Protein AF-A0A953YBK1-F1 (afdb_monomer_lite)

pLDDT: mean 84.78, std 12.83, range [41.62, 98.38]

Radius of gyration: 24.13 Å; chains: 1; bounding box: 57×34×69 Å

Foldseek 3Di:
DDPQDQKWWWKKAFADDDPQLVVLCCVPQVQWDWDDPDPGIITTTNVVDDPPPRCLQNVLVSQLVSLLVHPQSWMKRKMDHNVQQKIWIWITGNSDTPDTDMDRNVPPPDQDCCNVVLSVVCVVVVHDSCVHTSHDHDPRDLLNVLLVCLLVVHDSPDPVSVLVNLLVLLVDPDVSSVVSLVVQCPDPDVSSVLSSLLSNLQHDDDAPPDPHHALVNQCVDPDPSSLLSSLVSLLNNLVPDDPPCVPVVVSLVVSLVSQCPDPDPSSNVSSVVSVVSNVVVVD

Sequence (283 aa):
MTESPRAQDGALILGPWSKELEALLRTRWPFAEPRQLGPRFWRVGTRAAPPGTCPGFNDWKTLRELSEASEDGLVVGFFCDAELEAEGVRIFERGRETLRTRVEWAQATTPDSVTWPIARIGLMLGVPVDVITQVERPPRPPLTLALEALHREEPVEDPATRRAALDVLAHTVDPHAEAILLRFLAAEDWVDRMHAARSFASARREFGEGERPTLLSLLEDPDEGVREAVLEGLHALISGVEFSDDAIHAQIDAAIERGLGDDDEDVQAAAAQAQELRKSLLG

Structure (mmCIF, N/CA/C/O backbone):
data_AF-A0A953YBK1-F1
#
_entry.id   AF-A0A953YBK1-F1
#
loop_
_atom_site.group_PDB
_atom_site.id
_atom_site.type_symbol
_atom_site.label_atom_id
_atom_site.label_alt_id
_atom_site.label_comp_id
_atom_site.label_asym_id
_atom_site.label_entity_id
_atom_site.label_seq_id
_atom_site.pdbx_PDB_ins_code
_atom_site.Cartn_x
_atom_site.Cartn_y
_atom_site.Cartn_z
_atom_site.occupancy
_atom_site.B_iso_or_equiv
_atom_site.auth_seq_id
_atom_site.auth_comp_id
_atom_site.auth_asym_id
_atom_site.auth_atom_id
_atom_site.pdbx_PDB_model_num
ATOM 1 N N . MET A 1 1 ? 31.863 -15.933 -12.566 1.00 42.59 1 MET A N 1
ATOM 2 C CA . MET A 1 1 ? 30.870 -14.979 -12.037 1.00 42.59 1 MET A CA 1
ATOM 3 C C . MET A 1 1 ? 31.112 -13.664 -12.748 1.00 42.59 1 MET A C 1
ATOM 5 O O . MET A 1 1 ? 32.183 -13.102 -12.587 1.00 42.59 1 MET A O 1
ATOM 9 N N . THR A 1 2 ? 30.215 -13.263 -13.642 1.00 49.66 2 THR A N 1
ATOM 10 C CA . THR A 1 2 ? 30.239 -11.932 -14.266 1.00 49.66 2 THR A CA 1
ATOM 11 C C . THR A 1 2 ? 29.773 -10.922 -13.227 1.00 49.66 2 THR A C 1
ATOM 13 O O . THR A 1 2 ? 28.694 -11.116 -12.673 1.00 49.66 2 THR A O 1
ATOM 16 N N . GLU A 1 3 ? 30.580 -9.903 -12.932 1.00 55.91 3 GLU A N 1
ATOM 17 C CA . GLU A 1 3 ? 30.166 -8.794 -12.065 1.00 55.91 3 GLU A CA 1
ATOM 18 C C . GLU A 1 3 ? 28.860 -8.187 -12.588 1.00 55.91 3 GLU A C 1
ATOM 20 O O . GLU A 1 3 ? 28.705 -7.963 -13.795 1.00 55.91 3 GLU A O 1
ATOM 25 N N . SER A 1 4 ? 27.909 -7.950 -11.683 1.00 57.38 4 SER A N 1
ATOM 26 C CA . SER A 1 4 ? 26.686 -7.228 -12.011 1.00 57.38 4 SER A CA 1
ATOM 27 C C . SER A 1 4 ? 27.060 -5.836 -12.534 1.00 57.38 4 SER A C 1
ATOM 29 O O . SER A 1 4 ? 27.895 -5.153 -11.937 1.00 57.38 4 SER A O 1
ATOM 31 N N . PRO A 1 5 ? 26.488 -5.391 -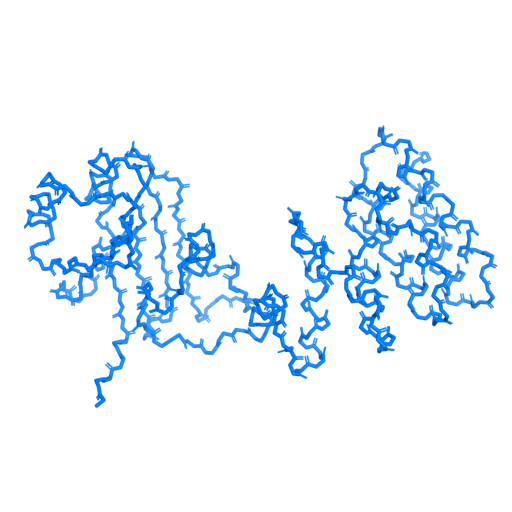13.659 1.00 60.22 5 PRO A N 1
ATOM 32 C CA . PRO A 1 5 ? 26.753 -4.057 -14.188 1.00 60.22 5 PRO A CA 1
ATOM 33 C C . PRO A 1 5 ? 26.283 -2.983 -13.199 1.00 60.22 5 PRO A C 1
ATOM 35 O O . PRO A 1 5 ? 25.202 -3.086 -12.622 1.00 60.22 5 PRO A O 1
ATOM 38 N N . ARG A 1 6 ? 27.099 -1.938 -13.043 1.00 67.94 6 ARG A N 1
ATOM 39 C CA . ARG A 1 6 ? 26.885 -0.841 -12.082 1.00 67.94 6 ARG A CA 1
ATOM 40 C C . ARG A 1 6 ? 25.845 0.186 -12.530 1.00 67.94 6 ARG A C 1
ATOM 42 O O . ARG A 1 6 ? 25.248 0.859 -11.703 1.00 67.94 6 ARG A O 1
ATOM 49 N N . ALA A 1 7 ? 25.608 0.279 -13.833 1.00 74.88 7 ALA A N 1
ATOM 50 C CA . ALA A 1 7 ? 24.563 1.107 -14.409 1.00 74.88 7 ALA A CA 1
ATOM 51 C C . ALA A 1 7 ? 23.910 0.385 -15.585 1.00 74.88 7 ALA A C 1
ATOM 53 O O . ALA A 1 7 ? 24.548 -0.405 -16.294 1.00 74.88 7 ALA A O 1
ATOM 54 N N . GLN A 1 8 ? 22.627 0.653 -15.791 1.00 84.06 8 GLN A N 1
ATOM 55 C CA . GLN A 1 8 ? 21.849 0.144 -16.901 1.00 84.06 8 GLN A CA 1
ATOM 56 C C . GLN A 1 8 ? 20.880 1.151 -17.455 1.00 84.06 8 GLN A C 1
ATOM 58 O O . GLN A 1 8 ? 20.354 2.009 -16.763 1.00 84.06 8 GLN A O 1
ATOM 63 N N . ASP A 1 9 ? 20.626 0.968 -18.734 1.00 88.88 9 ASP A N 1
ATOM 64 C CA . ASP A 1 9 ? 19.770 1.800 -19.539 1.00 88.88 9 ASP A CA 1
ATOM 65 C C . ASP A 1 9 ? 19.125 0.906 -20.597 1.00 88.88 9 ASP A C 1
ATOM 67 O O . ASP A 1 9 ? 19.691 -0.130 -20.998 1.00 88.88 9 ASP A O 1
ATOM 71 N N . GLY A 1 10 ? 17.912 1.265 -20.996 1.00 92.25 10 GLY A N 1
ATOM 72 C CA . GLY A 1 10 ? 17.203 0.528 -22.022 1.00 92.25 10 GLY A CA 1
ATOM 73 C C . GLY A 1 10 ? 15.724 0.850 -22.111 1.00 92.25 10 GLY A C 1
ATOM 74 O O . GLY A 1 10 ? 15.231 1.833 -21.562 1.00 92.25 10 GLY A O 1
ATOM 75 N N . ALA A 1 11 ? 15.011 -0.017 -22.820 1.00 93.69 11 ALA A N 1
ATOM 76 C CA . ALA A 1 11 ? 13.564 0.043 -22.934 1.00 93.69 11 ALA A CA 1
ATOM 77 C C . ALA A 1 11 ? 12.929 -1.329 -22.698 1.00 93.69 11 ALA A C 1
ATOM 79 O O . ALA A 1 11 ? 13.496 -2.365 -23.054 1.00 93.69 11 ALA A O 1
ATOM 80 N N . LEU A 1 12 ? 11.732 -1.333 -22.124 1.00 92.75 12 LEU A N 1
ATOM 81 C CA . LEU A 1 12 ? 10.804 -2.453 -22.155 1.00 92.75 12 LEU A CA 1
ATOM 82 C C . LEU A 1 12 ? 9.765 -2.177 -23.234 1.00 92.75 12 LEU A C 1
ATOM 84 O O . LEU A 1 12 ? 9.173 -1.100 -23.264 1.00 92.75 12 LEU A O 1
ATOM 88 N N . ILE A 1 13 ? 9.543 -3.149 -24.106 1.00 94.00 13 ILE A N 1
ATOM 89 C CA . ILE A 1 13 ? 8.545 -3.085 -25.169 1.00 94.00 13 ILE A CA 1
ATOM 90 C C . ILE A 1 13 ? 7.542 -4.202 -24.904 1.00 94.00 13 ILE A C 1
ATOM 92 O O . ILE A 1 13 ? 7.922 -5.377 -24.827 1.00 94.00 13 ILE A O 1
ATOM 96 N N . LEU A 1 14 ? 6.278 -3.819 -24.729 1.00 91.38 14 LEU A N 1
ATOM 97 C CA . LEU A 1 14 ? 5.167 -4.754 -24.613 1.00 91.38 14 LEU A CA 1
ATOM 98 C C . LEU A 1 14 ? 4.611 -5.029 -26.011 1.00 91.38 14 LEU A C 1
ATOM 100 O O . LEU A 1 14 ? 4.361 -4.085 -26.757 1.00 91.38 14 LEU A O 1
ATOM 104 N N . GLY A 1 15 ? 4.430 -6.302 -26.347 1.00 88.69 15 GLY A N 1
ATOM 105 C CA . GLY A 1 15 ? 3.910 -6.764 -27.630 1.00 88.69 15 GLY A CA 1
ATOM 106 C C . GLY A 1 15 ? 4.832 -7.757 -28.345 1.00 88.69 15 GLY A C 1
ATOM 107 O O . GLY A 1 15 ? 5.942 -8.050 -27.880 1.00 88.69 15 GLY A O 1
ATOM 108 N N . PRO A 1 16 ? 4.370 -8.334 -29.466 1.00 89.31 16 PRO A N 1
ATOM 109 C CA . PRO A 1 16 ? 5.208 -9.166 -30.316 1.00 89.31 16 PRO A CA 1
ATOM 110 C C . PRO A 1 16 ? 6.317 -8.340 -30.976 1.00 89.31 16 PRO A C 1
ATOM 112 O O . PRO A 1 16 ? 6.175 -7.150 -31.250 1.00 89.31 16 PRO A O 1
ATOM 115 N N . TRP A 1 17 ? 7.437 -8.999 -31.265 1.00 92.38 17 TRP A N 1
ATOM 116 C CA . TRP A 1 17 ? 8.545 -8.371 -31.977 1.00 92.38 17 TRP A CA 1
ATOM 117 C C . TRP A 1 17 ? 8.256 -8.306 -33.472 1.00 92.38 17 TRP A C 1
ATOM 119 O O . TRP A 1 17 ? 8.052 -9.343 -34.107 1.00 92.38 17 TRP A O 1
ATOM 129 N N . SER A 1 18 ? 8.273 -7.102 -34.039 1.00 92.44 18 SER A N 1
ATOM 130 C CA . SER A 1 18 ? 8.025 -6.880 -35.462 1.00 92.44 18 SER A CA 1
ATOM 131 C C . SER A 1 18 ? 9.300 -6.479 -36.213 1.00 92.44 18 SER A C 1
ATOM 133 O O . SER A 1 18 ? 10.291 -6.034 -35.626 1.00 92.44 18 SER A O 1
ATOM 135 N N . LYS A 1 19 ? 9.280 -6.618 -37.544 1.00 92.56 19 LYS A N 1
ATOM 136 C CA . LYS A 1 19 ? 10.394 -6.169 -38.396 1.00 92.56 19 LYS A CA 1
ATOM 137 C C . LYS A 1 19 ? 10.523 -4.648 -38.398 1.00 92.56 19 LYS A C 1
ATOM 139 O O . LYS A 1 19 ? 11.635 -4.142 -38.528 1.00 92.56 19 LYS A O 1
ATOM 144 N N . GLU A 1 20 ? 9.410 -3.928 -38.255 1.00 93.00 20 GLU A N 1
ATOM 145 C CA . GLU A 1 20 ? 9.405 -2.469 -38.137 1.00 93.00 20 GLU A CA 1
ATOM 146 C C . GLU A 1 20 ? 10.126 -2.026 -36.860 1.00 93.00 20 GLU A C 1
ATOM 148 O O . GLU A 1 20 ? 11.010 -1.171 -36.933 1.00 93.00 20 GLU A O 1
ATOM 153 N N . LEU A 1 21 ? 9.822 -2.658 -35.716 1.00 93.38 21 LEU A N 1
ATOM 154 C CA . LEU A 1 21 ? 10.512 -2.405 -34.446 1.00 93.38 21 LEU A CA 1
ATOM 155 C C . LEU A 1 21 ? 12.013 -2.685 -34.556 1.00 93.38 21 LEU A C 1
ATOM 157 O O . LEU A 1 21 ? 12.832 -1.868 -34.131 1.00 93.38 21 LEU A O 1
ATOM 161 N N . GLU A 1 22 ? 12.389 -3.809 -35.171 1.00 93.81 22 GLU A N 1
ATOM 162 C CA . GLU A 1 22 ? 13.796 -4.155 -35.374 1.00 93.81 22 GLU A CA 1
ATOM 163 C C . GLU A 1 22 ? 14.526 -3.127 -36.252 1.00 93.81 22 GLU A C 1
ATOM 165 O O . GLU A 1 22 ? 15.627 -2.688 -35.909 1.00 93.81 22 GLU A O 1
ATOM 170 N N . ALA A 1 23 ? 13.925 -2.721 -37.373 1.00 94.12 23 ALA A N 1
ATOM 171 C CA . ALA A 1 23 ? 14.510 -1.738 -38.280 1.00 94.12 23 ALA A CA 1
ATOM 172 C C . ALA A 1 23 ? 14.666 -0.365 -37.607 1.00 94.12 23 ALA A C 1
ATOM 174 O O . ALA A 1 23 ? 15.707 0.287 -37.756 1.00 94.12 23 ALA A O 1
ATOM 175 N N . LEU A 1 24 ? 13.663 0.051 -36.829 1.00 94.44 24 LEU A N 1
ATOM 176 C CA . LEU A 1 24 ? 13.693 1.296 -36.070 1.00 94.44 24 LEU A CA 1
ATOM 177 C C . LEU A 1 24 ? 14.818 1.278 -35.029 1.00 94.44 24 LEU A C 1
ATOM 179 O O . LEU A 1 24 ? 15.640 2.196 -35.000 1.00 94.44 24 LEU A O 1
ATOM 183 N N . LEU A 1 25 ? 14.915 0.209 -34.234 1.00 94.00 25 LEU A N 1
ATOM 184 C CA . LEU A 1 25 ? 15.962 0.062 -33.222 1.00 94.00 25 LEU A CA 1
ATOM 185 C C . LEU A 1 25 ? 17.356 0.029 -33.832 1.00 94.00 25 LEU A C 1
ATOM 187 O O . LEU A 1 25 ? 18.213 0.775 -33.380 1.00 94.00 25 LEU A O 1
ATOM 191 N N . ARG A 1 26 ? 17.587 -0.747 -34.896 1.00 92.94 26 ARG A N 1
ATOM 192 C CA . ARG A 1 26 ? 18.893 -0.773 -35.581 1.00 92.94 26 ARG A CA 1
ATOM 193 C C . ARG A 1 26 ? 19.309 0.602 -36.110 1.00 92.94 26 ARG A C 1
ATOM 195 O O . ARG A 1 26 ? 20.500 0.894 -36.163 1.00 92.94 26 ARG A O 1
ATOM 202 N N . THR A 1 27 ? 18.341 1.430 -36.501 1.00 94.19 27 THR A N 1
ATOM 203 C CA . THR A 1 27 ? 18.588 2.782 -37.020 1.00 94.19 27 THR A CA 1
ATOM 204 C C . THR A 1 27 ? 18.883 3.778 -35.903 1.00 94.19 27 THR A C 1
ATOM 206 O O . THR A 1 27 ? 19.809 4.579 -36.016 1.00 94.19 27 THR A O 1
ATOM 209 N N . ARG A 1 28 ? 18.082 3.757 -34.833 1.00 93.38 28 ARG A N 1
ATOM 210 C CA . ARG A 1 28 ? 18.158 4.733 -33.738 1.00 93.38 28 ARG A CA 1
ATOM 211 C C . ARG A 1 28 ? 19.208 4.354 -32.701 1.00 93.38 28 ARG A C 1
ATOM 213 O O . ARG A 1 28 ? 20.006 5.195 -32.298 1.00 93.38 28 ARG A O 1
ATOM 220 N N . TRP A 1 29 ? 19.229 3.086 -32.311 1.00 94.19 29 TRP A N 1
ATOM 221 C CA . TRP A 1 29 ? 20.106 2.495 -31.305 1.00 94.19 29 TRP A CA 1
ATOM 222 C C . TRP A 1 29 ? 20.865 1.308 -31.924 1.00 94.19 29 TRP A C 1
ATOM 224 O O . TRP A 1 29 ? 20.550 0.154 -31.644 1.00 94.19 29 TRP A O 1
ATOM 234 N N . PRO A 1 30 ? 21.895 1.545 -32.757 1.00 91.75 30 PRO A N 1
ATOM 235 C CA . PRO A 1 30 ? 22.648 0.465 -33.413 1.00 91.75 30 PRO A CA 1
ATOM 236 C C . PRO A 1 30 ? 23.363 -0.480 -32.428 1.00 91.75 30 PRO A C 1
ATOM 238 O O . PRO A 1 30 ? 23.784 -1.568 -32.806 1.00 91.75 30 PRO A O 1
ATOM 241 N N . PHE A 1 31 ? 23.489 -0.061 -31.168 1.00 89.81 31 PHE A N 1
ATOM 242 C CA . PHE A 1 31 ? 24.032 -0.808 -30.032 1.00 89.81 31 PHE A CA 1
ATOM 243 C C . PHE A 1 31 ? 22.955 -1.532 -29.199 1.00 89.81 31 PHE A C 1
ATOM 245 O O . PHE A 1 31 ? 23.265 -2.063 -28.135 1.00 89.81 31 PHE A O 1
ATOM 252 N N . ALA A 1 32 ? 21.687 -1.495 -29.618 1.00 92.50 32 ALA A N 1
ATOM 253 C CA . ALA A 1 32 ? 20.586 -2.118 -28.899 1.00 92.50 32 ALA A CA 1
ATOM 254 C C . ALA A 1 32 ? 20.700 -3.647 -28.907 1.00 92.50 32 ALA A C 1
ATOM 256 O O . ALA A 1 32 ? 20.827 -4.274 -29.958 1.00 92.50 32 ALA A O 1
ATOM 257 N N . GLU A 1 33 ? 20.561 -4.243 -27.728 1.00 92.44 33 GLU A N 1
ATOM 258 C CA . GLU A 1 33 ? 20.550 -5.690 -27.524 1.00 92.44 33 GLU A CA 1
ATOM 259 C C . GLU A 1 33 ? 19.147 -6.133 -27.084 1.00 92.44 33 GLU A C 1
ATOM 261 O O . GLU A 1 33 ? 18.829 -6.092 -25.886 1.00 92.44 33 GLU A O 1
ATOM 266 N N . PRO A 1 34 ? 18.266 -6.513 -28.027 1.00 93.25 34 PRO A N 1
ATOM 267 C CA . PRO A 1 34 ? 16.944 -7.009 -27.689 1.00 93.25 34 PRO A CA 1
ATOM 268 C C . PRO A 1 34 ? 17.020 -8.423 -27.113 1.00 93.25 34 PRO A C 1
ATOM 270 O O . PRO A 1 34 ? 17.655 -9.320 -27.667 1.00 93.25 34 PRO A O 1
ATOM 273 N N . ARG A 1 35 ? 16.322 -8.634 -26.001 1.00 92.44 35 ARG A N 1
ATOM 274 C CA . ARG A 1 35 ? 16.177 -9.921 -25.328 1.00 92.44 35 ARG A CA 1
ATOM 275 C C . ARG A 1 35 ? 14.716 -10.142 -24.976 1.00 92.44 35 ARG A C 1
ATOM 277 O O . ARG A 1 35 ? 14.106 -9.321 -24.293 1.00 92.44 35 ARG A O 1
ATOM 284 N N . GLN A 1 36 ? 14.179 -11.281 -25.389 1.00 92.31 36 GLN A N 1
ATOM 285 C CA . GLN A 1 36 ? 12.844 -11.695 -24.991 1.00 92.31 36 GLN A CA 1
ATOM 286 C C . GLN A 1 36 ? 12.845 -12.102 -23.511 1.00 92.31 36 GLN A C 1
ATOM 288 O O . GLN A 1 36 ? 13.676 -12.905 -23.081 1.00 92.31 36 GLN A O 1
ATOM 293 N N . LEU A 1 37 ? 11.933 -11.523 -22.732 1.00 84.38 37 LEU A N 1
ATOM 294 C CA . LEU A 1 37 ? 11.717 -11.839 -21.316 1.00 84.38 37 LEU A CA 1
ATOM 295 C C . LEU A 1 37 ? 10.482 -12.721 -21.096 1.00 84.38 37 LEU A C 1
ATOM 297 O O . LEU A 1 37 ? 10.372 -13.388 -20.074 1.00 84.38 37 LEU A O 1
ATOM 301 N N . GLY A 1 38 ? 9.564 -12.737 -22.060 1.00 82.56 38 GLY A N 1
ATOM 302 C CA . GLY A 1 38 ? 8.341 -13.526 -22.029 1.00 82.56 38 GLY A CA 1
ATOM 303 C C . GLY A 1 38 ? 7.628 -13.493 -23.382 1.00 82.56 38 GLY A C 1
ATOM 304 O O . GLY A 1 38 ? 8.130 -12.884 -24.331 1.00 82.56 38 GLY A O 1
ATOM 305 N N . PRO A 1 39 ? 6.441 -14.107 -23.502 1.00 80.44 39 PRO A N 1
ATOM 306 C CA . PRO A 1 39 ? 5.734 -14.216 -24.780 1.00 80.44 39 PRO A CA 1
ATOM 307 C C . PRO A 1 39 ? 5.403 -12.855 -25.413 1.00 80.44 39 PRO A C 1
ATOM 309 O O . PRO A 1 39 ? 5.352 -12.755 -26.634 1.00 80.44 39 PRO A O 1
ATOM 312 N N . ARG A 1 40 ? 5.233 -11.807 -24.597 1.00 85.12 40 ARG A N 1
ATOM 313 C CA . ARG A 1 40 ? 4.891 -10.443 -25.039 1.00 85.12 40 ARG A CA 1
ATOM 314 C C . ARG A 1 40 ? 5.839 -9.367 -24.515 1.00 85.12 40 ARG A C 1
ATOM 316 O O . ARG A 1 40 ? 5.500 -8.195 -24.561 1.00 85.12 40 ARG A O 1
ATOM 323 N N . PHE A 1 41 ? 6.992 -9.745 -23.969 1.00 88.50 41 PHE A N 1
ATOM 324 C CA . PHE A 1 41 ? 7.876 -8.799 -23.289 1.00 88.50 41 PHE A CA 1
ATOM 325 C C . PHE A 1 41 ? 9.273 -8.848 -23.873 1.00 88.50 41 PHE A C 1
ATOM 327 O O . PHE A 1 41 ? 9.928 -9.896 -23.862 1.00 88.50 41 PHE A O 1
ATOM 334 N N . TRP A 1 42 ? 9.742 -7.688 -24.317 1.00 93.69 42 TRP A N 1
ATOM 335 C CA . TRP A 1 42 ? 11.090 -7.499 -24.825 1.00 93.69 42 TRP A CA 1
ATOM 336 C C . TRP A 1 42 ? 11.813 -6.454 -24.000 1.00 93.69 42 TRP A C 1
ATOM 338 O O . TRP A 1 42 ? 11.303 -5.361 -23.768 1.00 93.69 42 TRP A O 1
ATOM 348 N N . ARG A 1 43 ? 13.030 -6.786 -23.582 1.00 92.44 43 ARG A N 1
ATOM 349 C CA . ARG A 1 43 ? 13.966 -5.841 -22.985 1.00 92.44 43 ARG A CA 1
ATOM 350 C C . ARG A 1 43 ? 15.022 -5.499 -24.013 1.00 92.44 43 ARG A C 1
ATOM 352 O O . ARG A 1 43 ? 15.724 -6.383 -24.492 1.00 92.44 43 ARG A O 1
ATOM 359 N N . VAL A 1 44 ? 15.168 -4.219 -24.302 1.00 94.00 44 VAL A N 1
ATOM 360 C CA . VAL A 1 44 ? 16.190 -3.682 -25.193 1.00 94.00 44 VAL A CA 1
ATOM 361 C C . VAL A 1 44 ? 17.256 -3.027 -24.332 1.00 94.00 44 VAL A C 1
ATOM 363 O O . VAL A 1 44 ? 17.032 -1.951 -23.786 1.00 94.00 44 VAL A O 1
ATOM 366 N N . GLY A 1 45 ? 18.394 -3.698 -24.160 1.00 90.75 45 GLY A N 1
ATOM 367 C CA . GLY A 1 45 ? 19.526 -3.131 -23.429 1.00 90.75 45 GLY A CA 1
ATOM 368 C C . GLY A 1 45 ? 20.324 -2.167 -24.301 1.00 90.75 45 GLY A C 1
ATOM 369 O O . GLY A 1 45 ? 20.549 -2.445 -25.475 1.00 90.75 45 GLY A O 1
ATOM 370 N N . THR A 1 46 ? 20.796 -1.065 -23.725 1.00 87.94 46 THR A N 1
ATOM 371 C CA . THR A 1 46 ? 21.614 -0.050 -24.418 1.00 87.94 46 THR A CA 1
ATOM 372 C C . THR A 1 46 ? 22.985 0.122 -23.760 1.00 87.94 46 THR A C 1
ATOM 374 O O . THR A 1 46 ? 23.599 1.178 -23.841 1.00 87.94 46 THR A O 1
ATOM 377 N N . ARG A 1 47 ? 23.511 -0.927 -23.112 1.00 79.62 47 ARG A N 1
ATOM 378 C CA . ARG A 1 47 ? 24.772 -0.866 -22.342 1.00 79.62 47 ARG A CA 1
ATOM 379 C C . ARG A 1 47 ? 25.991 -0.421 -23.149 1.00 79.62 47 ARG A C 1
ATOM 381 O O . ARG A 1 47 ? 26.920 0.124 -22.571 1.00 79.62 47 ARG A O 1
ATOM 388 N N . ALA A 1 48 ? 25.997 -0.665 -24.458 1.00 83.31 48 ALA A N 1
ATOM 389 C CA . ALA A 1 48 ? 27.070 -0.223 -25.346 1.00 83.31 48 ALA A CA 1
ATOM 390 C C . ALA A 1 48 ? 26.886 1.224 -25.856 1.00 83.31 48 ALA A C 1
ATOM 392 O O . ALA A 1 48 ? 27.646 1.677 -26.713 1.00 83.31 48 ALA A O 1
ATOM 393 N N . ALA A 1 49 ? 25.898 1.964 -25.338 1.00 82.75 49 ALA A N 1
ATOM 394 C CA . ALA A 1 49 ? 25.764 3.394 -25.580 1.00 82.75 49 ALA A CA 1
ATOM 395 C C . ALA A 1 49 ? 26.936 4.176 -24.954 1.00 82.75 49 ALA A C 1
ATOM 397 O O . ALA A 1 49 ? 27.501 3.746 -23.944 1.00 82.75 49 ALA A O 1
ATOM 398 N N . PRO A 1 50 ? 27.302 5.349 -25.507 1.00 80.19 50 PRO A N 1
ATOM 399 C CA . PRO A 1 50 ? 28.342 6.181 -24.916 1.00 80.19 50 PRO A CA 1
ATOM 400 C C . PRO A 1 50 ? 28.004 6.559 -23.459 1.00 80.19 50 PRO A C 1
ATOM 402 O O . PRO A 1 50 ? 26.840 6.874 -23.174 1.00 80.19 50 PRO A O 1
ATOM 405 N N . PRO A 1 51 ? 28.987 6.575 -22.539 1.00 73.19 51 PRO A N 1
ATOM 406 C CA . PRO A 1 51 ? 28.756 6.931 -21.140 1.00 73.19 51 PRO A CA 1
ATOM 407 C C . PRO A 1 51 ? 28.010 8.263 -20.979 1.00 73.19 51 PRO A C 1
ATOM 409 O O . PRO A 1 51 ? 28.288 9.230 -21.689 1.00 73.19 51 PRO A O 1
ATOM 412 N N . GLY A 1 52 ? 27.047 8.309 -20.055 1.00 72.00 52 GLY A N 1
ATOM 413 C CA . GLY A 1 52 ? 26.252 9.506 -19.750 1.00 72.00 52 GLY A CA 1
ATOM 414 C C . GLY A 1 52 ? 25.139 9.843 -20.752 1.00 72.00 52 GLY A C 1
ATOM 415 O O . GLY A 1 52 ? 24.421 10.820 -20.547 1.00 72.00 52 GLY A O 1
ATOM 416 N N . THR A 1 53 ? 24.960 9.062 -21.826 1.00 80.12 53 THR A N 1
ATOM 417 C CA . THR A 1 53 ? 23.905 9.342 -22.819 1.00 80.12 53 THR A CA 1
ATOM 418 C C . THR A 1 53 ? 22.533 8.798 -22.426 1.00 80.12 53 THR A C 1
ATOM 420 O O . THR A 1 53 ? 21.534 9.427 -22.771 1.00 80.12 53 THR A O 1
ATOM 423 N N . CYS A 1 54 ? 22.474 7.681 -21.691 1.00 86.62 54 CYS A N 1
ATOM 424 C CA . CYS A 1 54 ? 21.255 6.980 -21.253 1.00 86.62 54 CYS A CA 1
ATOM 425 C C . CYS A 1 54 ? 20.098 7.044 -22.278 1.00 86.62 54 CYS A C 1
ATOM 427 O O . CYS A 1 54 ? 19.041 7.610 -21.972 1.00 86.62 54 CYS A O 1
ATOM 429 N N . PRO A 1 55 ? 20.298 6.581 -23.530 1.00 88.81 55 PRO A N 1
ATOM 430 C CA . PRO A 1 55 ? 19.294 6.659 -24.593 1.00 88.81 55 PRO A CA 1
ATOM 431 C C . PRO A 1 55 ? 17.940 6.046 -24.215 1.00 88.81 55 PRO A C 1
ATOM 433 O O . PRO A 1 55 ? 16.911 6.602 -24.596 1.00 88.81 55 PRO A O 1
ATOM 436 N N . GLY A 1 56 ? 17.927 4.984 -23.410 1.00 88.62 56 GLY A N 1
ATOM 437 C CA . GLY A 1 56 ? 16.722 4.356 -22.873 1.00 88.62 56 GLY A CA 1
ATOM 438 C C . GLY A 1 56 ? 15.836 5.296 -22.058 1.00 88.62 56 GLY A C 1
ATOM 439 O O . GLY A 1 56 ? 14.642 5.051 -21.951 1.00 88.62 56 GLY A O 1
ATOM 440 N N . PHE A 1 57 ? 16.357 6.419 -21.560 1.00 90.88 57 PHE A N 1
ATOM 441 C CA . PHE A 1 57 ? 15.571 7.461 -20.891 1.00 90.88 57 PHE A CA 1
ATOM 442 C C . PHE A 1 57 ? 15.596 8.828 -21.595 1.00 90.88 57 PHE A C 1
ATOM 444 O O . PHE A 1 57 ? 14.616 9.581 -21.541 1.00 90.88 57 PHE A O 1
ATOM 451 N N . ASN A 1 58 ? 16.710 9.193 -22.231 1.00 91.88 58 ASN A N 1
ATOM 452 C CA . ASN A 1 58 ? 16.915 10.521 -22.816 1.00 91.88 58 ASN A CA 1
ATOM 453 C C . ASN A 1 58 ? 16.436 10.625 -24.267 1.00 91.88 58 ASN A C 1
ATOM 455 O O . ASN A 1 58 ? 16.004 11.706 -24.682 1.00 91.88 58 ASN A O 1
ATOM 459 N N . ASP A 1 59 ? 16.454 9.528 -25.028 1.00 93.94 59 ASP A N 1
ATOM 460 C CA . ASP A 1 59 ? 16.004 9.504 -26.421 1.00 93.94 59 ASP A CA 1
ATOM 461 C C . ASP A 1 59 ? 14.489 9.272 -26.516 1.00 93.94 59 ASP A C 1
ATOM 463 O O . ASP A 1 59 ? 13.979 8.282 -27.042 1.00 93.94 59 ASP A O 1
ATOM 467 N N . TRP A 1 60 ? 13.748 10.235 -25.972 1.00 94.69 60 TRP A N 1
ATOM 468 C CA . TRP A 1 60 ? 12.288 10.206 -25.909 1.00 94.69 60 TRP A CA 1
ATOM 469 C C . TRP A 1 60 ? 11.621 10.136 -27.288 1.00 94.69 60 TRP A C 1
ATOM 471 O O . TRP A 1 60 ? 10.504 9.638 -27.396 1.00 94.69 60 TRP A O 1
ATOM 481 N N . LYS A 1 61 ? 12.292 10.616 -28.345 1.00 96.38 61 LYS A N 1
ATOM 482 C CA . LYS A 1 61 ? 11.782 10.525 -29.719 1.00 96.38 61 LYS A CA 1
ATOM 483 C C . LYS A 1 61 ? 11.754 9.075 -30.176 1.00 96.38 61 LYS A C 1
ATOM 485 O O . LYS A 1 61 ? 10.723 8.621 -30.655 1.00 96.38 61 LYS A O 1
ATOM 490 N N . THR A 1 62 ? 12.847 8.347 -29.962 1.00 95.50 62 THR A N 1
ATOM 491 C CA . THR A 1 62 ? 12.903 6.919 -30.280 1.00 95.50 62 THR A CA 1
ATOM 492 C C . THR A 1 62 ? 11.919 6.123 -29.427 1.00 95.50 62 THR A C 1
ATOM 494 O O . THR A 1 62 ? 11.179 5.317 -29.974 1.00 95.50 62 THR A O 1
ATOM 497 N N . LEU A 1 63 ? 11.825 6.382 -28.117 1.00 96.38 63 LEU A N 1
ATOM 498 C CA . LEU A 1 63 ? 10.838 5.716 -27.246 1.00 96.38 63 LEU A CA 1
ATOM 499 C C . LEU A 1 63 ? 9.395 5.931 -27.721 1.00 96.38 63 LEU A C 1
ATOM 501 O O . LEU A 1 63 ? 8.597 4.994 -27.756 1.00 96.38 63 LEU A O 1
ATOM 505 N N . ARG A 1 64 ? 9.079 7.160 -28.134 1.00 96.88 64 ARG A N 1
ATOM 506 C CA . ARG A 1 64 ? 7.793 7.504 -28.730 1.00 96.88 64 ARG A CA 1
ATOM 507 C C . ARG A 1 64 ? 7.544 6.719 -30.018 1.00 96.88 64 ARG A C 1
ATOM 509 O O . ARG A 1 64 ? 6.506 6.075 -30.122 1.00 96.88 64 ARG A O 1
ATOM 516 N N . GLU A 1 65 ? 8.480 6.748 -30.965 1.00 96.56 65 GLU A N 1
ATOM 517 C CA . GLU A 1 65 ? 8.369 6.025 -32.242 1.00 96.56 65 GLU A CA 1
ATOM 518 C C . GLU A 1 65 ? 8.207 4.511 -32.011 1.00 96.56 65 GLU A C 1
ATOM 520 O O . GLU A 1 65 ? 7.380 3.869 -32.654 1.00 96.56 65 GLU A O 1
ATOM 525 N N . LEU A 1 66 ? 8.922 3.943 -31.032 1.00 95.69 66 LEU A N 1
ATOM 526 C CA . LEU A 1 66 ? 8.773 2.540 -30.634 1.00 95.69 66 LEU A CA 1
ATOM 527 C C . LEU A 1 66 ? 7.371 2.248 -30.088 1.00 95.69 66 LEU A C 1
ATOM 529 O O . LEU A 1 66 ? 6.801 1.209 -30.405 1.00 95.69 66 LEU A O 1
ATOM 533 N N . SER A 1 67 ? 6.797 3.157 -29.295 1.00 96.31 67 SER A N 1
ATOM 534 C CA . SER A 1 67 ? 5.428 3.004 -28.783 1.00 96.31 67 SER A CA 1
ATOM 535 C C . SER A 1 67 ? 4.358 3.146 -29.867 1.00 96.31 67 SER A C 1
ATOM 537 O O . SER A 1 67 ? 3.286 2.575 -29.736 1.00 96.31 67 SER A O 1
ATOM 539 N N . GLU A 1 68 ? 4.627 3.886 -30.944 1.00 95.31 68 GLU A N 1
ATOM 540 C CA . GLU A 1 68 ? 3.726 3.984 -32.102 1.00 95.31 68 GLU A CA 1
ATOM 541 C C . GLU A 1 68 ? 3.819 2.730 -32.985 1.00 95.31 68 GLU A C 1
ATOM 543 O O . GLU A 1 68 ? 2.818 2.302 -33.555 1.00 95.31 68 GLU A O 1
ATOM 548 N N . ALA A 1 69 ? 5.012 2.135 -33.080 1.00 93.44 69 ALA A N 1
ATOM 549 C CA . ALA A 1 69 ? 5.269 0.932 -33.868 1.00 93.44 69 ALA A CA 1
ATOM 550 C C . ALA A 1 69 ? 4.901 -0.377 -33.145 1.00 93.44 69 ALA A C 1
ATOM 552 O O . ALA A 1 69 ? 4.706 -1.397 -33.805 1.00 93.44 69 ALA A O 1
ATOM 553 N N . SER A 1 70 ? 4.830 -0.374 -31.811 1.00 92.69 70 SER A N 1
ATOM 554 C CA . SER A 1 70 ? 4.441 -1.556 -31.042 1.00 92.69 70 SER A CA 1
ATOM 555 C C . SER A 1 70 ? 2.934 -1.806 -31.108 1.00 92.69 70 SER A C 1
ATOM 557 O O . SER A 1 70 ? 2.139 -0.884 -30.936 1.00 92.69 70 SER A O 1
ATOM 559 N N . GLU A 1 71 ? 2.530 -3.067 -31.273 1.00 90.81 71 GLU A N 1
ATOM 560 C CA . GLU A 1 71 ? 1.119 -3.470 -31.354 1.00 90.81 71 GLU A CA 1
ATOM 561 C C . GLU A 1 71 ? 0.328 -3.110 -30.085 1.00 90.81 71 GLU A C 1
ATOM 563 O O . GLU A 1 71 ? -0.762 -2.543 -30.166 1.00 90.81 71 GLU A O 1
ATOM 568 N N . ASP A 1 72 ? 0.904 -3.366 -28.906 1.00 89.75 72 ASP A N 1
ATOM 569 C CA . ASP A 1 72 ? 0.270 -3.020 -27.625 1.00 89.75 72 ASP A CA 1
ATOM 570 C C . ASP A 1 72 ? 0.408 -1.533 -27.291 1.00 89.75 72 ASP A C 1
ATOM 572 O O . ASP A 1 72 ? -0.223 -1.021 -26.366 1.00 89.75 72 ASP A O 1
ATOM 576 N N . GLY A 1 73 ? 1.227 -0.819 -28.061 1.00 91.38 73 GLY A N 1
ATOM 577 C CA . GLY A 1 73 ? 1.433 0.609 -27.931 1.00 91.38 73 GLY A CA 1
ATOM 578 C C . GLY A 1 73 ? 2.201 1.038 -26.684 1.00 91.38 73 GLY A C 1
ATOM 579 O O . GLY A 1 73 ? 2.385 2.233 -26.504 1.00 91.38 73 GLY A O 1
ATOM 580 N N . LEU A 1 74 ? 2.639 0.121 -25.817 1.00 92.56 74 LEU A N 1
ATOM 581 C CA . LEU A 1 74 ? 3.292 0.453 -24.551 1.00 92.56 74 LEU A CA 1
ATOM 582 C C . LEU A 1 74 ? 4.807 0.241 -24.630 1.00 92.56 74 LEU A C 1
ATOM 584 O O . LEU A 1 74 ? 5.288 -0.871 -24.872 1.00 92.56 74 LEU A O 1
ATOM 588 N N . VAL A 1 75 ? 5.558 1.310 -24.364 1.00 95.06 75 VAL A N 1
ATOM 589 C CA . VAL A 1 75 ? 7.018 1.281 -24.224 1.00 95.06 75 VAL A CA 1
ATOM 590 C C . VAL A 1 75 ? 7.423 1.995 -22.948 1.00 95.06 75 VAL A C 1
ATOM 592 O O . VAL A 1 75 ? 6.991 3.115 -22.682 1.00 95.06 75 VAL A O 1
ATOM 595 N N . VAL A 1 76 ? 8.295 1.358 -22.174 1.00 94.25 76 VAL A N 1
ATOM 596 C CA . VAL A 1 76 ? 8.860 1.926 -20.952 1.00 94.25 76 VAL A CA 1
ATOM 597 C C . VAL A 1 76 ? 10.350 2.139 -21.145 1.00 94.25 76 VAL A C 1
ATOM 599 O O . VAL A 1 76 ? 11.114 1.181 -21.186 1.00 94.25 76 VAL A O 1
ATOM 602 N N . GLY A 1 77 ? 10.774 3.389 -21.254 1.00 94.06 77 GLY A N 1
ATOM 603 C CA . GLY A 1 77 ? 12.183 3.754 -21.216 1.00 94.06 77 GLY A CA 1
ATOM 604 C C . GLY A 1 77 ? 12.685 3.864 -19.781 1.00 94.06 77 GLY A C 1
ATOM 605 O O . GLY A 1 77 ? 11.966 4.391 -18.930 1.00 94.06 77 GLY A O 1
ATOM 606 N N . PHE A 1 78 ? 13.892 3.386 -19.486 1.00 91.50 78 PHE A N 1
ATOM 607 C CA . PHE A 1 78 ? 14.442 3.450 -18.136 1.00 91.50 78 PHE A CA 1
ATOM 608 C C . PHE A 1 78 ? 15.960 3.609 -18.107 1.00 91.50 78 PHE A C 1
ATOM 610 O O . PHE A 1 78 ? 16.663 3.142 -19.000 1.00 91.50 78 PHE A O 1
ATOM 617 N N . PHE A 1 79 ? 16.454 4.189 -17.013 1.00 89.75 79 PHE A N 1
ATOM 618 C CA . PHE A 1 79 ? 17.847 4.076 -16.589 1.00 89.75 79 PHE A CA 1
ATOM 619 C C . PHE A 1 79 ? 17.923 3.814 -15.082 1.00 89.75 79 PHE A C 1
ATOM 621 O O . PHE A 1 79 ? 17.041 4.220 -14.328 1.00 89.75 79 PHE A O 1
ATOM 628 N N . CYS A 1 80 ? 18.984 3.146 -14.654 1.00 80.19 80 CYS A N 1
ATOM 629 C CA . CYS A 1 80 ? 19.309 2.829 -13.271 1.00 80.19 80 CYS A CA 1
ATOM 630 C C . CYS A 1 80 ? 20.827 2.927 -13.125 1.00 80.19 80 CYS A C 1
ATOM 632 O O . CYS A 1 80 ? 21.551 2.185 -13.783 1.00 80.19 80 CYS A O 1
ATOM 634 N N . ASP A 1 81 ? 21.307 3.850 -12.309 1.00 79.69 81 ASP A N 1
ATOM 635 C CA . ASP A 1 81 ? 22.720 4.136 -12.100 1.00 79.69 81 ASP A CA 1
ATOM 636 C C . ASP A 1 81 ? 23.032 4.011 -10.611 1.00 79.69 81 ASP A C 1
ATOM 638 O O . ASP A 1 81 ? 22.577 4.827 -9.809 1.00 79.69 81 ASP A O 1
ATOM 642 N N . ALA A 1 82 ? 23.782 2.972 -10.237 1.00 66.62 82 ALA A N 1
ATOM 643 C CA . ALA A 1 82 ? 24.130 2.747 -8.844 1.00 66.62 82 ALA A CA 1
ATOM 644 C C . ALA A 1 82 ? 25.267 3.637 -8.339 1.00 66.62 82 ALA A C 1
ATOM 646 O O . ALA A 1 82 ? 25.368 3.839 -7.134 1.00 66.62 82 ALA A O 1
ATOM 647 N N . GLU A 1 83 ? 26.104 4.187 -9.224 1.00 71.25 83 GLU A N 1
ATOM 648 C CA . GLU A 1 83 ? 27.189 5.093 -8.823 1.00 71.25 83 GLU A CA 1
ATOM 649 C C . GLU A 1 83 ? 26.667 6.511 -8.594 1.00 71.25 83 GLU A C 1
ATOM 651 O O . GLU A 1 83 ? 27.075 7.179 -7.646 1.00 71.25 83 GLU A O 1
ATOM 656 N N . LEU A 1 84 ? 25.744 6.960 -9.447 1.00 67.00 84 LEU A N 1
ATOM 657 C CA . LEU A 1 84 ? 25.052 8.239 -9.269 1.00 67.00 84 LEU A CA 1
ATOM 658 C C . LEU A 1 84 ? 23.852 8.144 -8.331 1.00 67.00 84 LEU A C 1
ATOM 660 O O . LEU A 1 84 ? 23.178 9.153 -8.125 1.00 67.00 84 LEU A O 1
ATOM 664 N N . GLU A 1 85 ? 23.585 6.948 -7.803 1.00 73.06 85 GLU A N 1
ATOM 665 C CA . GLU A 1 85 ? 22.448 6.666 -6.945 1.00 73.06 85 GLU A CA 1
ATOM 666 C C . GLU A 1 85 ? 21.162 7.237 -7.553 1.00 73.06 85 GLU A C 1
ATOM 668 O O . GLU A 1 85 ? 20.514 8.089 -6.960 1.00 73.06 85 GLU A O 1
ATOM 673 N N . ALA A 1 86 ? 20.821 6.862 -8.786 1.00 77.25 86 ALA A N 1
ATOM 674 C CA . ALA A 1 86 ? 19.683 7.445 -9.487 1.00 77.25 86 ALA A CA 1
ATOM 675 C C . ALA A 1 86 ? 18.974 6.445 -10.395 1.00 77.25 86 ALA A C 1
ATOM 677 O O . ALA A 1 86 ? 19.596 5.638 -11.080 1.00 77.25 86 ALA A O 1
ATOM 678 N N . GLU A 1 87 ? 17.652 6.553 -10.490 1.00 85.12 87 GLU A N 1
ATOM 679 C CA . GLU A 1 87 ? 16.887 5.861 -11.524 1.00 85.12 87 GLU A CA 1
ATOM 680 C C . GLU A 1 87 ? 15.832 6.773 -12.142 1.00 85.12 87 GLU A C 1
ATOM 682 O O . GLU A 1 87 ? 15.397 7.770 -11.559 1.00 85.12 87 GLU A O 1
ATOM 687 N N . GLY A 1 88 ? 15.401 6.437 -13.349 1.00 87.31 88 GLY A N 1
ATOM 688 C CA . GLY A 1 88 ? 14.319 7.146 -14.000 1.00 87.31 88 GLY A CA 1
ATOM 689 C C . GLY A 1 88 ? 13.582 6.278 -14.990 1.00 87.31 88 GLY A C 1
ATOM 690 O O . GLY A 1 88 ? 14.143 5.360 -15.584 1.00 87.31 88 GLY A O 1
ATOM 691 N N . VAL A 1 89 ? 12.305 6.599 -15.158 1.00 90.56 89 VAL A N 1
ATOM 692 C CA . VAL A 1 89 ? 11.381 5.925 -16.060 1.00 90.56 89 VAL A CA 1
ATOM 693 C C . VAL A 1 89 ? 10.628 6.945 -16.895 1.00 90.56 89 VAL A C 1
ATOM 695 O O . VAL A 1 89 ? 10.226 8.007 -16.406 1.00 90.56 89 VAL A O 1
ATOM 698 N N . ARG A 1 90 ? 10.388 6.586 -18.152 1.00 94.00 90 ARG A N 1
ATOM 699 C CA . ARG A 1 90 ? 9.364 7.191 -18.995 1.00 94.00 90 ARG A CA 1
ATOM 700 C C . ARG A 1 90 ? 8.442 6.120 -19.537 1.00 94.00 90 ARG A C 1
ATOM 702 O O . ARG A 1 90 ? 8.924 5.092 -19.998 1.00 94.00 90 ARG A O 1
ATOM 709 N N . ILE A 1 91 ? 7.146 6.385 -19.535 1.00 92.50 91 ILE A N 1
ATOM 710 C CA . ILE A 1 91 ? 6.159 5.519 -20.176 1.00 92.50 91 ILE A CA 1
ATOM 711 C C . ILE A 1 91 ? 5.598 6.246 -21.387 1.00 92.50 91 ILE A C 1
ATOM 713 O O . ILE A 1 91 ? 5.203 7.410 -21.292 1.00 92.50 91 ILE A O 1
ATOM 717 N N . PHE A 1 92 ? 5.558 5.538 -22.508 1.00 95.19 92 PHE A N 1
ATOM 718 C CA . PHE A 1 92 ? 4.889 5.958 -23.722 1.00 95.19 92 PHE A CA 1
ATOM 719 C C . PHE A 1 92 ? 3.780 4.975 -24.069 1.00 95.19 92 PHE A C 1
ATOM 721 O O . PHE A 1 92 ? 4.019 3.772 -24.154 1.00 95.19 92 PHE A O 1
ATOM 728 N N . GLU A 1 93 ? 2.591 5.512 -24.315 1.00 94.56 93 GLU A N 1
ATOM 729 C CA . GLU A 1 93 ? 1.418 4.782 -24.780 1.00 94.56 93 GLU A CA 1
ATOM 730 C C . GLU A 1 93 ? 0.970 5.360 -26.121 1.00 94.56 93 GLU A C 1
ATOM 732 O O . GLU A 1 93 ? 0.527 6.509 -26.198 1.00 94.56 93 GLU A O 1
ATOM 737 N N . ARG A 1 94 ? 1.106 4.574 -27.193 1.00 94.62 94 ARG A N 1
ATOM 738 C CA . ARG A 1 94 ? 0.694 4.914 -28.565 1.00 94.62 94 ARG A CA 1
ATOM 739 C C . ARG A 1 94 ? 1.190 6.297 -29.000 1.00 94.62 94 ARG A C 1
ATOM 741 O O . ARG A 1 94 ? 0.430 7.122 -29.504 1.00 94.62 94 ARG A O 1
ATOM 748 N N . GLY A 1 95 ? 2.465 6.572 -28.745 1.00 94.19 95 GLY A N 1
ATOM 749 C CA . GLY A 1 95 ? 3.119 7.829 -29.099 1.00 94.19 95 GLY A CA 1
ATOM 750 C C . GLY A 1 95 ? 2.966 8.965 -28.087 1.00 94.19 95 GLY A C 1
ATOM 751 O O . GLY A 1 95 ? 3.506 10.055 -28.299 1.00 94.19 95 GLY A O 1
ATOM 752 N N . ARG A 1 96 ? 2.257 8.756 -26.974 1.00 95.06 96 ARG A N 1
ATOM 753 C CA . ARG A 1 96 ? 2.067 9.771 -25.931 1.00 95.06 96 ARG A CA 1
ATOM 754 C C . ARG A 1 96 ? 2.875 9.435 -24.684 1.00 95.06 96 ARG A C 1
ATOM 756 O O . ARG A 1 96 ? 2.725 8.350 -24.146 1.00 95.06 96 ARG A O 1
ATOM 763 N N . GLU A 1 97 ? 3.674 10.381 -24.185 1.00 95.38 97 GLU A N 1
ATOM 764 C CA . GLU A 1 97 ? 4.315 10.256 -22.866 1.00 95.38 97 GLU A CA 1
ATOM 765 C C . GLU A 1 97 ? 3.228 10.338 -21.779 1.00 95.38 97 GLU A C 1
ATOM 767 O O . GLU A 1 97 ? 2.545 11.362 -21.663 1.00 95.38 97 GLU A O 1
ATOM 772 N N . THR A 1 98 ? 3.025 9.254 -21.028 1.00 91.06 98 THR A N 1
ATOM 773 C CA . THR A 1 98 ? 2.027 9.168 -19.945 1.00 91.06 98 THR A CA 1
ATOM 774 C C . THR A 1 98 ? 2.655 9.306 -18.566 1.00 91.06 98 THR A C 1
ATOM 776 O O . THR A 1 98 ? 1.999 9.775 -17.638 1.00 91.06 98 THR A O 1
ATOM 779 N N . LEU A 1 99 ? 3.941 8.976 -18.433 1.00 87.94 99 LEU A N 1
ATOM 780 C CA . LEU A 1 99 ? 4.690 9.127 -17.192 1.00 87.94 99 LEU A CA 1
ATOM 781 C C . LEU A 1 99 ? 6.125 9.553 -17.479 1.00 87.94 99 LEU A C 1
ATOM 783 O O . LEU A 1 99 ? 6.766 9.035 -18.394 1.00 87.94 99 LEU A O 1
ATOM 787 N N . ARG A 1 100 ? 6.653 10.432 -16.626 1.00 91.75 100 ARG A N 1
ATOM 788 C CA . ARG A 1 100 ? 8.079 10.729 -16.533 1.00 91.75 100 ARG A CA 1
ATOM 789 C C . ARG A 1 100 ? 8.457 10.954 -15.081 1.00 91.75 100 ARG A C 1
ATOM 791 O O . ARG A 1 100 ? 7.981 11.897 -14.452 1.00 91.75 100 ARG A O 1
ATOM 798 N N . THR A 1 101 ? 9.355 10.125 -14.572 1.00 86.31 101 THR A N 1
ATOM 799 C CA . THR A 1 101 ? 9.828 10.224 -13.191 1.00 86.31 101 THR A CA 1
ATOM 800 C C . THR A 1 101 ? 11.320 9.944 -13.133 1.00 86.31 101 THR A C 1
ATOM 802 O O . THR A 1 101 ? 11.831 9.097 -13.864 1.00 86.31 101 THR A O 1
ATOM 805 N N . ARG A 1 102 ? 12.026 10.682 -12.279 1.00 85.81 102 ARG A N 1
ATOM 806 C CA . ARG A 1 102 ? 13.439 10.482 -11.962 1.00 85.81 102 ARG A CA 1
ATOM 807 C C . ARG A 1 102 ? 13.614 10.674 -10.464 1.00 85.81 102 ARG A C 1
ATOM 809 O O . ARG A 1 102 ? 13.044 11.610 -9.912 1.00 85.81 102 ARG A O 1
ATOM 816 N N . VAL A 1 103 ? 14.400 9.805 -9.850 1.00 76.44 103 VAL A N 1
ATOM 817 C CA . VAL A 1 103 ? 14.690 9.813 -8.418 1.00 76.44 103 VAL A CA 1
ATOM 818 C C . VAL A 1 103 ? 16.195 9.680 -8.232 1.00 76.44 103 VAL A C 1
ATOM 820 O O . VAL A 1 103 ? 16.822 8.853 -8.888 1.00 76.44 103 VAL A O 1
ATOM 823 N N . GLU A 1 104 ? 16.756 10.501 -7.350 1.00 74.56 104 GLU A N 1
ATOM 824 C CA . GLU A 1 104 ? 18.115 10.348 -6.826 1.00 74.56 104 GLU A CA 1
ATOM 825 C C . GLU A 1 104 ? 18.002 9.659 -5.460 1.00 74.56 104 GLU A C 1
ATOM 827 O O . GLU A 1 104 ? 17.440 10.224 -4.522 1.00 74.56 104 GLU A O 1
ATOM 832 N N . TRP A 1 105 ? 18.476 8.419 -5.352 1.00 65.62 105 TRP A N 1
ATOM 833 C CA . TRP A 1 105 ? 18.464 7.600 -4.141 1.00 65.62 105 TRP A CA 1
ATOM 834 C C . TRP A 1 105 ? 19.199 8.288 -2.984 1.00 65.62 105 TRP A C 1
ATOM 836 O O . TRP A 1 105 ? 18.731 8.193 -1.855 1.00 65.62 105 TRP A O 1
ATOM 846 N N . ALA A 1 106 ? 20.258 9.058 -3.267 1.00 61.66 106 ALA A N 1
ATOM 847 C CA . ALA A 1 106 ? 21.019 9.828 -2.275 1.00 61.66 106 ALA A CA 1
ATOM 848 C C . ALA A 1 106 ? 20.181 10.882 -1.520 1.00 61.66 106 ALA A C 1
ATOM 850 O O . ALA A 1 106 ? 20.522 11.282 -0.407 1.00 61.66 106 ALA A O 1
ATOM 851 N N . GLN A 1 107 ? 19.120 11.391 -2.156 1.00 53.25 107 GLN A N 1
ATOM 852 C CA . GLN A 1 107 ? 18.325 12.529 -1.675 1.00 53.25 107 GLN A CA 1
ATOM 853 C C . GLN A 1 107 ? 16.853 12.183 -1.440 1.00 53.25 107 GLN A C 1
ATOM 855 O O . GLN A 1 107 ? 16.108 13.009 -0.910 1.00 53.25 107 GLN A O 1
ATOM 860 N N . ALA A 1 108 ? 16.413 10.984 -1.828 1.00 52.22 108 ALA A N 1
ATOM 861 C CA . ALA A 1 108 ? 15.075 10.507 -1.530 1.00 52.22 108 ALA A CA 1
ATOM 862 C C . ALA A 1 108 ? 14.944 10.345 -0.008 1.00 52.22 108 ALA A C 1
ATOM 864 O O . ALA A 1 108 ? 15.455 9.400 0.586 1.00 52.22 108 ALA A O 1
ATOM 865 N N . THR A 1 109 ? 14.260 11.288 0.640 1.00 43.84 109 THR A N 1
ATOM 866 C CA . THR A 1 109 ? 14.057 11.339 2.097 1.00 43.84 109 THR A CA 1
ATOM 867 C C . THR A 1 109 ? 13.194 10.199 2.641 1.00 43.84 109 THR A C 1
ATOM 869 O O . THR A 1 109 ? 12.903 10.172 3.834 1.00 43.84 109 THR A O 1
ATOM 872 N N . THR A 1 110 ? 12.761 9.258 1.801 1.00 41.62 110 THR A N 1
ATOM 873 C CA . THR A 1 110 ? 11.910 8.143 2.209 1.00 41.62 110 THR A CA 1
ATOM 874 C C . THR A 1 110 ? 12.284 6.857 1.467 1.00 41.62 110 THR A C 1
ATOM 876 O O . THR A 1 110 ? 12.356 6.846 0.236 1.00 41.62 110 THR A O 1
ATOM 879 N N . PRO A 1 111 ? 12.522 5.758 2.202 1.00 44.09 111 PRO A N 1
ATOM 880 C CA . PRO A 1 111 ? 12.902 4.474 1.646 1.00 44.09 111 PRO A CA 1
ATOM 881 C C . PRO A 1 111 ? 11.619 3.692 1.306 1.00 44.09 111 PRO A C 1
ATOM 883 O O . PRO A 1 111 ? 11.205 2.810 2.051 1.00 44.09 111 PRO A O 1
ATOM 886 N N . ASP A 1 112 ? 10.965 4.023 0.190 1.00 51.34 112 ASP A N 1
ATOM 887 C CA . ASP A 1 112 ? 9.760 3.323 -0.285 1.00 51.34 112 ASP A CA 1
ATOM 888 C C . ASP A 1 112 ? 9.887 2.945 -1.770 1.00 51.34 112 ASP A C 1
ATOM 890 O O . ASP A 1 112 ? 10.107 3.802 -2.625 1.00 51.34 112 ASP A O 1
ATOM 894 N N . SER A 1 113 ? 9.727 1.664 -2.107 1.00 44.84 113 SER A N 1
ATOM 895 C CA . SER A 1 113 ? 9.736 1.195 -3.500 1.00 44.84 113 SER A CA 1
ATOM 896 C C . SER A 1 113 ? 8.568 1.693 -4.343 1.00 44.84 113 SER A C 1
ATOM 898 O O . SER A 1 113 ? 8.679 1.700 -5.569 1.00 44.84 113 SER A O 1
ATOM 900 N N . VAL A 1 114 ? 7.481 2.159 -3.724 1.00 48.53 114 VAL A N 1
ATOM 901 C CA . VAL A 1 114 ? 6.366 2.791 -4.442 1.00 48.53 114 VAL A CA 1
ATOM 902 C C . VAL A 1 114 ? 6.824 4.128 -5.040 1.00 48.53 114 VAL A C 1
ATOM 904 O O . VAL A 1 114 ? 6.338 4.543 -6.096 1.00 48.53 114 VAL A O 1
ATOM 907 N N . THR A 1 115 ? 7.826 4.769 -4.424 1.00 58.25 115 THR A N 1
ATOM 908 C CA . THR A 1 115 ? 8.473 5.977 -4.961 1.00 58.25 115 THR A CA 1
ATOM 909 C C . THR A 1 115 ? 9.539 5.671 -6.011 1.00 58.25 115 THR A C 1
ATOM 911 O O . THR A 1 115 ? 9.901 6.567 -6.772 1.00 58.25 115 THR A O 1
ATOM 914 N N . TRP A 1 116 ? 10.021 4.425 -6.095 1.00 70.12 116 TRP A N 1
ATOM 915 C CA . TRP A 1 116 ? 11.039 3.996 -7.055 1.00 70.12 116 TRP A CA 1
ATOM 916 C C . TRP A 1 116 ? 10.383 3.679 -8.402 1.00 70.12 116 TRP A C 1
ATOM 918 O O . TRP A 1 116 ? 9.681 2.666 -8.527 1.00 70.12 116 TRP A O 1
ATOM 928 N N . PRO A 1 117 ? 10.581 4.523 -9.433 1.00 76.81 117 PRO A N 1
ATOM 929 C CA . PRO A 1 117 ? 9.831 4.418 -10.674 1.00 76.81 117 PRO A CA 1
ATOM 930 C C . PRO A 1 117 ? 9.917 3.039 -11.319 1.00 76.81 117 PRO A C 1
ATOM 932 O O . PRO A 1 117 ? 8.913 2.552 -11.830 1.00 76.81 117 PRO A O 1
ATOM 935 N N . ILE A 1 118 ? 11.075 2.375 -11.278 1.00 79.94 118 ILE A N 1
ATOM 936 C CA . ILE A 1 118 ? 11.230 1.079 -11.949 1.00 79.94 118 ILE A CA 1
ATOM 937 C C . ILE A 1 118 ? 10.583 -0.059 -11.149 1.00 79.94 118 ILE A C 1
ATOM 939 O O . ILE A 1 118 ? 10.042 -0.989 -11.749 1.00 79.94 118 ILE A O 1
ATOM 943 N N . ALA A 1 119 ? 10.590 0.009 -9.814 1.00 74.94 119 ALA A N 1
ATOM 944 C CA . ALA A 1 119 ? 9.922 -0.991 -8.983 1.00 74.94 119 ALA A CA 1
ATOM 945 C C . ALA A 1 119 ? 8.405 -0.976 -9.212 1.00 74.94 119 ALA A C 1
ATOM 947 O O . ALA A 1 119 ? 7.804 -2.025 -9.453 1.00 74.94 119 ALA A O 1
ATOM 948 N N . ARG A 1 120 ? 7.815 0.224 -9.279 1.00 74.56 120 ARG A N 1
ATOM 949 C CA . ARG A 1 120 ? 6.403 0.415 -9.633 1.00 74.56 120 ARG A CA 1
ATOM 950 C C . ARG A 1 120 ? 6.054 -0.159 -11.011 1.00 74.56 120 ARG A C 1
ATOM 952 O O . ARG A 1 120 ? 5.001 -0.771 -11.162 1.00 74.56 120 ARG A O 1
ATOM 959 N N . ILE A 1 121 ? 6.930 -0.001 -12.008 1.00 80.50 121 ILE A N 1
ATOM 960 C CA . ILE A 1 121 ? 6.743 -0.629 -13.329 1.00 80.50 121 ILE A CA 1
ATOM 961 C C . ILE A 1 121 ? 6.793 -2.151 -13.234 1.00 80.50 121 ILE A C 1
ATOM 963 O O . ILE A 1 121 ? 5.950 -2.816 -13.830 1.00 80.50 121 ILE A O 1
ATOM 967 N N . GLY A 1 122 ? 7.769 -2.700 -12.506 1.00 76.94 122 GLY A N 1
ATOM 968 C CA . GLY A 1 122 ? 7.887 -4.144 -12.309 1.00 76.94 122 GLY A CA 1
ATOM 969 C C . GLY A 1 122 ? 6.612 -4.739 -11.716 1.00 76.94 122 GLY A C 1
ATOM 970 O O . GLY A 1 122 ? 6.092 -5.713 -12.253 1.00 76.94 122 GLY A O 1
ATOM 971 N N . LEU A 1 123 ? 6.055 -4.086 -10.690 1.00 71.81 123 LEU A N 1
ATOM 972 C CA . LEU A 1 123 ? 4.774 -4.460 -10.090 1.00 71.81 123 LEU A CA 1
ATOM 973 C C . LEU A 1 123 ? 3.620 -4.377 -11.103 1.00 71.81 123 LEU A C 1
ATOM 975 O O . LEU A 1 123 ? 2.905 -5.354 -11.295 1.00 71.81 123 LEU A O 1
ATOM 979 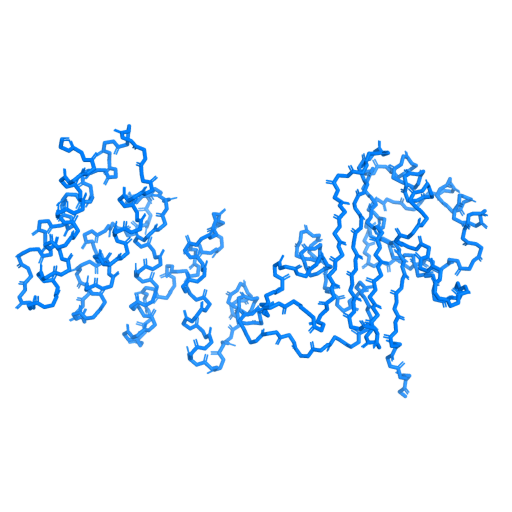N N . MET A 1 124 ? 3.481 -3.245 -11.801 1.00 74.31 124 MET A N 1
ATOM 980 C CA . MET A 1 124 ? 2.415 -3.016 -12.788 1.00 74.31 124 MET A CA 1
ATOM 981 C C . MET A 1 124 ? 2.439 -4.026 -13.944 1.00 74.31 124 MET A C 1
ATOM 983 O O . MET A 1 124 ? 1.390 -4.399 -14.464 1.00 74.31 124 MET A O 1
ATOM 987 N N . LEU A 1 125 ? 3.630 -4.453 -14.369 1.00 75.75 125 LEU A N 1
ATOM 988 C CA . LEU A 1 125 ? 3.809 -5.387 -15.482 1.00 75.75 125 LEU A CA 1
ATOM 989 C C . LEU A 1 125 ? 3.924 -6.852 -15.035 1.00 75.75 125 LEU A C 1
ATOM 991 O O . LEU A 1 125 ? 4.011 -7.731 -15.891 1.00 75.75 125 LEU A O 1
ATOM 995 N N . GLY A 1 126 ? 3.971 -7.125 -13.727 1.00 75.44 126 GLY A N 1
ATOM 996 C CA . GLY A 1 126 ? 4.252 -8.461 -13.195 1.00 75.44 126 GLY A CA 1
ATOM 997 C C . GLY A 1 126 ? 5.638 -8.994 -13.583 1.00 75.44 126 GLY A C 1
ATOM 998 O O . GLY A 1 126 ? 5.818 -10.202 -13.726 1.00 75.44 126 GLY A O 1
ATOM 999 N N . VAL A 1 127 ? 6.619 -8.108 -13.800 1.00 76.88 127 VAL A N 1
ATOM 1000 C CA . VAL A 1 127 ? 7.988 -8.470 -14.196 1.00 76.88 127 VAL A CA 1
ATOM 1001 C C . VAL A 1 127 ? 8.941 -8.211 -13.027 1.00 76.88 127 VAL A C 1
ATOM 1003 O O . VAL A 1 127 ? 8.995 -7.081 -12.534 1.00 76.88 127 VAL A O 1
ATOM 1006 N N . PRO A 1 128 ? 9.746 -9.205 -12.602 1.00 75.94 128 PRO A N 1
ATOM 1007 C CA . PRO A 1 128 ? 10.719 -8.999 -11.540 1.00 75.94 128 PRO A CA 1
ATOM 1008 C C . PRO A 1 128 ? 11.697 -7.867 -11.878 1.00 75.94 128 PRO A C 1
ATOM 1010 O O . PRO A 1 128 ? 12.233 -7.765 -12.983 1.00 75.94 128 PRO A O 1
ATOM 1013 N N . VAL A 1 129 ? 11.927 -6.981 -10.914 1.00 75.94 129 VAL A N 1
ATOM 1014 C CA . VAL A 1 129 ? 12.731 -5.767 -11.104 1.00 75.94 129 VAL A CA 1
ATOM 1015 C C . VAL A 1 129 ? 14.181 -6.084 -11.483 1.00 75.94 129 VAL A C 1
ATOM 1017 O O . VAL A 1 129 ? 14.785 -5.369 -12.281 1.00 75.94 129 VAL A O 1
ATOM 1020 N N . ASP A 1 130 ? 14.738 -7.168 -10.952 1.00 76.38 130 ASP A N 1
ATOM 1021 C CA . ASP A 1 130 ? 16.066 -7.692 -11.285 1.00 76.38 130 ASP A CA 1
ATOM 1022 C C . ASP A 1 130 ? 16.162 -8.144 -12.752 1.00 76.38 130 ASP A C 1
ATOM 1024 O O . ASP A 1 130 ? 17.203 -7.965 -13.388 1.00 76.38 130 ASP A O 1
ATOM 1028 N N . VAL A 1 131 ? 15.059 -8.619 -13.336 1.00 79.12 131 VAL A N 1
ATOM 1029 C CA . VAL A 1 131 ? 14.975 -8.949 -14.766 1.00 79.12 131 VAL A CA 1
ATOM 1030 C C . VAL A 1 131 ? 15.000 -7.677 -15.626 1.00 79.12 131 VAL A C 1
ATOM 1032 O O . VAL A 1 131 ? 15.626 -7.667 -16.694 1.00 79.12 131 VAL A O 1
ATOM 1035 N N . ILE A 1 132 ? 14.373 -6.594 -15.151 1.00 78.19 132 ILE A N 1
ATOM 1036 C CA . ILE A 1 132 ? 14.359 -5.283 -15.819 1.00 78.19 132 ILE A CA 1
ATOM 1037 C C . ILE A 1 132 ? 15.740 -4.628 -15.730 1.00 78.19 132 ILE A C 1
ATOM 1039 O O . ILE A 1 132 ? 16.385 -4.386 -16.758 1.00 78.19 132 ILE A O 1
ATOM 1043 N N . THR A 1 133 ? 16.202 -4.343 -14.508 1.00 74.31 133 THR A N 1
ATOM 1044 C CA . THR A 1 133 ? 17.371 -3.491 -14.299 1.00 74.31 133 THR A CA 1
ATOM 1045 C C . THR A 1 133 ? 18.670 -4.236 -14.225 1.00 74.31 133 THR A C 1
ATOM 1047 O O . THR A 1 133 ? 19.653 -3.555 -14.418 1.00 74.31 133 THR A O 1
ATOM 1050 N N . GLN A 1 134 ? 18.728 -5.549 -13.949 1.00 75.12 134 GLN A N 1
ATOM 1051 C CA . GLN A 1 134 ? 19.963 -6.361 -13.842 1.00 75.12 134 GLN A CA 1
ATOM 1052 C C . GLN A 1 134 ? 21.138 -5.672 -13.077 1.00 75.12 134 GLN A C 1
ATOM 1054 O O . GLN A 1 134 ? 22.295 -6.025 -13.282 1.00 75.12 134 GLN A O 1
ATOM 1059 N N . VAL A 1 135 ? 20.857 -4.639 -12.279 1.00 67.19 135 VAL A N 1
ATOM 1060 C CA . VAL A 1 135 ? 21.769 -3.839 -11.452 1.00 67.19 135 VAL A CA 1
ATOM 1061 C C . VAL A 1 135 ? 21.442 -4.244 -10.029 1.00 67.19 135 VAL A C 1
ATOM 1063 O O . VAL A 1 135 ? 20.263 -4.302 -9.663 1.00 67.19 135 VAL A O 1
ATOM 1066 N N . GLU A 1 136 ? 22.479 -4.533 -9.254 1.00 60.50 136 GLU A N 1
ATOM 1067 C CA . GLU A 1 136 ? 22.344 -4.750 -7.822 1.00 60.50 136 GLU A CA 1
ATOM 1068 C C . GLU A 1 136 ? 21.946 -3.418 -7.185 1.00 60.50 136 GLU A C 1
ATOM 1070 O O . GLU A 1 136 ? 22.705 -2.451 -7.190 1.00 60.50 136 GLU A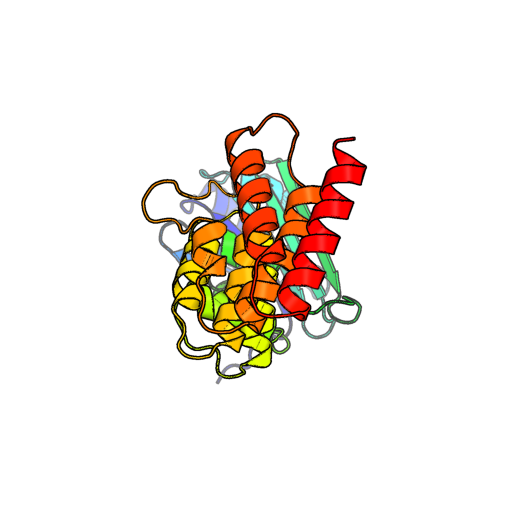 O 1
ATOM 1075 N N . ARG A 1 137 ? 20.688 -3.333 -6.752 1.00 57.66 137 ARG A N 1
ATOM 1076 C CA . ARG A 1 137 ? 20.157 -2.134 -6.105 1.00 57.66 137 ARG A CA 1
ATOM 1077 C C . ARG A 1 137 ? 20.731 -2.033 -4.693 1.00 57.66 137 ARG A C 1
ATOM 1079 O O . ARG A 1 137 ? 21.016 -3.077 -4.099 1.00 57.66 137 ARG A O 1
ATOM 1086 N N . PRO A 1 138 ? 20.821 -0.824 -4.113 1.00 54.22 138 PRO A N 1
ATOM 1087 C CA . PRO A 1 138 ? 20.960 -0.710 -2.669 1.00 54.22 138 PRO A CA 1
ATOM 1088 C C . PRO A 1 138 ? 19.876 -1.568 -1.993 1.00 54.22 138 PRO A C 1
ATOM 1090 O O . PRO A 1 138 ? 18.787 -1.729 -2.566 1.00 54.22 138 PRO A O 1
ATOM 1093 N N . PRO A 1 139 ? 20.175 -2.168 -0.826 1.00 54.00 139 PRO A N 1
ATOM 1094 C CA . PRO A 1 139 ? 19.250 -3.057 -0.139 1.00 54.00 139 PRO A CA 1
ATOM 1095 C C . PRO A 1 139 ? 17.885 -2.382 -0.057 1.00 54.00 139 PRO A C 1
ATOM 1097 O O . PRO A 1 139 ? 17.771 -1.240 0.395 1.00 54.00 139 PRO A O 1
ATOM 1100 N N . ARG A 1 140 ? 16.865 -3.067 -0.588 1.00 53.34 140 ARG A N 1
ATOM 1101 C CA . ARG A 1 140 ? 15.512 -2.522 -0.601 1.00 53.34 140 ARG A CA 1
ATOM 1102 C C . ARG A 1 140 ? 15.113 -2.190 0.836 1.00 53.34 140 ARG A C 1
ATOM 1104 O O . ARG A 1 140 ? 15.477 -2.935 1.749 1.00 53.34 140 ARG A O 1
ATOM 1111 N N . PRO A 1 141 ? 14.345 -1.115 1.037 1.00 57.06 141 PRO A N 1
ATOM 1112 C CA . PRO A 1 141 ? 13.812 -0.798 2.347 1.00 57.06 141 PRO A CA 1
ATOM 1113 C C . PRO A 1 141 ? 13.099 -2.023 2.931 1.00 57.06 141 PRO A C 1
ATOM 1115 O O . PRO A 1 141 ? 12.331 -2.659 2.194 1.00 57.06 141 PRO A O 1
ATOM 1118 N N . PRO A 1 142 ? 13.301 -2.345 4.220 1.00 71.38 142 PRO A N 1
ATOM 1119 C CA . PRO A 1 142 ? 12.669 -3.501 4.854 1.00 71.38 142 PRO A CA 1
ATOM 1120 C C . PRO A 1 142 ? 11.155 -3.561 4.599 1.00 71.38 142 PRO A C 1
ATOM 1122 O O . PRO A 1 142 ? 10.616 -4.619 4.288 1.00 71.38 142 PRO A O 1
ATOM 1125 N N . LEU A 1 143 ? 10.489 -2.401 4.610 1.00 78.12 143 LEU A N 1
ATOM 1126 C CA . LEU A 1 143 ? 9.044 -2.273 4.433 1.00 78.12 143 LEU A CA 1
ATOM 1127 C C . LEU A 1 143 ? 8.534 -2.754 3.067 1.00 78.12 143 LEU A C 1
ATOM 1129 O O . LEU A 1 143 ? 7.520 -3.436 2.988 1.00 78.12 143 LEU A O 1
ATOM 1133 N N . THR A 1 144 ? 9.244 -2.440 1.981 1.00 71.12 144 THR A N 1
ATOM 1134 C CA . THR A 1 144 ? 8.863 -2.914 0.640 1.00 71.12 144 THR A CA 1
ATOM 1135 C C . THR A 1 144 ? 8.966 -4.424 0.542 1.00 71.12 144 THR A C 1
ATOM 1137 O O . THR A 1 144 ? 8.077 -5.073 -0.002 1.00 71.12 144 THR A O 1
ATOM 1140 N N . LEU A 1 145 ? 10.082 -4.977 1.024 1.00 76.88 145 LEU A N 1
ATOM 1141 C CA . LEU A 1 145 ? 10.293 -6.419 0.993 1.00 76.88 145 LEU A CA 1
ATOM 1142 C C . LEU A 1 145 ? 9.217 -7.124 1.810 1.00 76.88 145 LEU A C 1
ATOM 1144 O O . LEU A 1 145 ? 8.703 -8.143 1.367 1.00 76.88 145 LEU A O 1
ATOM 1148 N N . ALA A 1 146 ? 8.822 -6.537 2.940 1.00 84.94 146 ALA A N 1
ATOM 1149 C CA . ALA A 1 146 ? 7.714 -7.032 3.732 1.00 84.94 146 ALA A CA 1
ATOM 1150 C C . ALA A 1 146 ? 6.376 -6.961 2.991 1.00 84.94 146 ALA A C 1
ATOM 1152 O O . ALA A 1 146 ? 5.677 -7.963 2.948 1.00 84.94 146 ALA A O 1
ATOM 1153 N N . LEU A 1 147 ? 6.027 -5.839 2.354 1.00 84.88 147 LEU A N 1
ATOM 1154 C CA . LEU A 1 147 ? 4.790 -5.735 1.570 1.00 84.88 147 LEU A CA 1
ATOM 1155 C C . LEU A 1 147 ? 4.744 -6.774 0.445 1.00 84.88 147 LEU A C 1
ATOM 1157 O O . LEU A 1 147 ? 3.732 -7.453 0.281 1.00 84.88 147 LEU A O 1
ATOM 1161 N N . GLU A 1 148 ? 5.834 -6.940 -0.304 1.00 82.25 148 GLU A N 1
ATOM 1162 C CA . GLU A 1 148 ? 5.908 -7.956 -1.354 1.00 82.25 148 GLU A CA 1
ATOM 1163 C C . GLU A 1 148 ? 5.819 -9.380 -0.794 1.00 82.25 148 GLU A C 1
ATOM 1165 O O . GLU A 1 148 ? 5.105 -10.207 -1.359 1.00 82.25 148 GLU A O 1
ATOM 1170 N N . ALA A 1 149 ? 6.517 -9.663 0.309 1.00 85.75 149 ALA A N 1
ATOM 1171 C CA . ALA A 1 149 ? 6.444 -10.953 0.983 1.00 85.75 149 ALA A CA 1
ATOM 1172 C C . ALA A 1 149 ? 5.006 -11.243 1.435 1.00 85.75 149 ALA A C 1
ATOM 1174 O O . ALA A 1 149 ? 4.471 -12.299 1.120 1.00 85.75 149 ALA A O 1
ATOM 1175 N N . LEU A 1 150 ? 4.319 -10.274 2.048 1.00 90.50 150 LEU A N 1
ATOM 1176 C CA . LEU A 1 150 ? 2.921 -10.416 2.460 1.00 90.50 150 LEU A CA 1
ATOM 1177 C C . LEU A 1 150 ? 1.979 -10.705 1.280 1.00 90.50 150 LEU A C 1
ATOM 1179 O O . LEU A 1 150 ? 1.084 -11.543 1.425 1.00 90.50 150 LEU A O 1
ATOM 1183 N N . HIS A 1 151 ? 2.203 -10.073 0.121 1.00 86.19 151 HIS A N 1
ATOM 1184 C CA . HIS A 1 151 ? 1.458 -10.346 -1.119 1.00 86.19 151 HIS A CA 1
ATOM 1185 C C . HIS A 1 151 ? 1.752 -11.731 -1.704 1.00 86.19 151 HIS A C 1
ATOM 1187 O O . HIS A 1 151 ? 0.877 -12.326 -2.330 1.00 86.19 151 HIS A O 1
ATOM 1193 N N . ARG A 1 152 ? 2.967 -12.253 -1.506 1.00 86.19 152 ARG A N 1
ATOM 1194 C CA . ARG A 1 152 ? 3.358 -13.619 -1.895 1.00 86.19 152 ARG A CA 1
ATOM 1195 C C . ARG A 1 152 ? 3.039 -14.668 -0.830 1.00 86.19 152 ARG A C 1
ATOM 1197 O O . ARG A 1 152 ? 3.350 -15.836 -1.033 1.00 86.19 152 ARG A O 1
ATOM 1204 N N . GLU A 1 153 ? 2.428 -14.260 0.282 1.00 88.12 153 GLU A N 1
ATOM 1205 C CA . GLU A 1 153 ? 2.187 -15.103 1.461 1.00 88.12 153 GLU A CA 1
ATOM 1206 C C . GLU A 1 153 ? 3.474 -15.688 2.069 1.00 88.12 153 GLU A C 1
ATOM 1208 O O . GLU A 1 153 ? 3.479 -16.744 2.699 1.00 88.12 153 GLU A O 1
ATOM 1213 N N . GLU A 1 154 ? 4.581 -14.976 1.892 1.00 89.19 154 GLU A N 1
ATOM 1214 C CA . GLU A 1 154 ? 5.883 -15.289 2.460 1.00 89.19 154 GLU A CA 1
ATOM 1215 C C . GLU A 1 154 ? 6.017 -14.674 3.867 1.00 89.19 154 GLU A C 1
ATOM 1217 O O . GLU A 1 154 ? 5.446 -13.612 4.153 1.00 89.19 154 GLU A O 1
ATOM 1222 N N . PRO A 1 155 ? 6.778 -15.314 4.773 1.00 86.94 155 PRO A N 1
ATOM 1223 C CA . PRO A 1 155 ? 6.987 -14.790 6.114 1.00 86.94 155 PRO A CA 1
ATOM 1224 C C . PRO A 1 155 ? 7.818 -13.502 6.088 1.00 86.94 155 PRO A C 1
ATOM 1226 O O . PRO A 1 155 ? 8.839 -13.402 5.408 1.00 86.94 155 PRO A O 1
ATOM 1229 N N . VAL A 1 156 ? 7.408 -12.528 6.900 1.00 88.50 156 VAL A N 1
ATOM 1230 C CA . VAL A 1 156 ? 8.218 -11.348 7.224 1.00 88.50 156 VAL A CA 1
ATOM 1231 C C . VAL A 1 156 ? 8.838 -11.577 8.594 1.00 88.50 156 VAL A C 1
ATOM 1233 O O . VAL A 1 156 ? 8.136 -11.496 9.601 1.00 88.50 156 VAL A O 1
ATOM 1236 N N . GLU A 1 157 ? 10.133 -11.892 8.610 1.00 84.94 157 GLU A N 1
ATOM 1237 C CA . GLU A 1 157 ? 10.873 -12.298 9.815 1.00 84.94 157 GLU A CA 1
ATOM 1238 C C . GLU A 1 157 ? 10.840 -11.236 10.919 1.00 84.94 157 GLU A C 1
ATOM 1240 O O . GLU A 1 157 ? 10.570 -11.552 12.074 1.00 84.94 157 GLU A O 1
ATOM 1245 N N . ASP A 1 158 ? 11.079 -9.968 10.567 1.00 85.19 158 ASP A N 1
ATOM 1246 C CA . ASP A 1 158 ? 11.081 -8.873 11.535 1.00 85.19 158 ASP A CA 1
ATOM 1247 C C . ASP A 1 158 ? 9.645 -8.425 11.877 1.00 85.19 158 ASP A C 1
ATOM 1249 O O . ASP A 1 158 ? 8.958 -7.874 11.006 1.00 85.19 158 ASP A O 1
ATOM 1253 N N . PRO A 1 159 ? 9.180 -8.594 13.133 1.00 86.19 159 PRO A N 1
ATOM 1254 C CA . PRO A 1 159 ? 7.827 -8.210 13.526 1.00 86.19 159 PRO A CA 1
ATOM 1255 C C . PRO A 1 159 ? 7.561 -6.712 13.371 1.00 86.19 159 PRO A C 1
ATOM 1257 O O . PRO A 1 159 ? 6.465 -6.328 12.973 1.00 86.19 159 PRO A O 1
ATOM 1260 N N . ALA A 1 160 ? 8.553 -5.854 13.637 1.00 82.56 160 ALA A N 1
ATOM 1261 C CA . ALA A 1 160 ? 8.384 -4.407 13.506 1.00 82.56 160 ALA A CA 1
ATOM 1262 C C . ALA A 1 160 ? 8.128 -4.009 12.045 1.00 82.56 160 ALA A C 1
ATOM 1264 O O . ALA A 1 160 ? 7.184 -3.273 11.754 1.00 82.56 160 ALA A O 1
ATOM 1265 N N . THR A 1 161 ? 8.912 -4.556 11.115 1.00 86.25 161 THR A N 1
ATOM 1266 C CA . THR A 1 161 ? 8.714 -4.350 9.676 1.00 86.25 161 THR A CA 1
ATOM 1267 C C . THR A 1 161 ? 7.382 -4.933 9.198 1.00 86.25 161 THR A C 1
ATOM 1269 O O . THR A 1 161 ? 6.688 -4.291 8.409 1.00 86.25 161 THR A O 1
ATOM 1272 N N . ARG A 1 162 ? 6.988 -6.119 9.682 1.00 93.19 162 ARG A N 1
ATOM 1273 C CA . ARG A 1 162 ? 5.693 -6.734 9.345 1.00 93.19 162 ARG A CA 1
ATOM 1274 C C . ARG A 1 162 ? 4.522 -5.838 9.746 1.00 93.19 162 ARG A C 1
ATOM 1276 O O . ARG A 1 162 ? 3.639 -5.593 8.934 1.00 93.19 162 ARG A O 1
ATOM 1283 N N . ARG A 1 163 ? 4.546 -5.306 10.965 1.00 89.75 163 ARG A N 1
ATOM 1284 C CA . ARG A 1 163 ? 3.505 -4.421 11.509 1.00 89.75 163 ARG A CA 1
ATOM 1285 C C . ARG A 1 163 ? 3.443 -3.080 10.784 1.00 89.75 163 ARG A C 1
ATOM 1287 O O . ARG A 1 163 ? 2.364 -2.641 10.403 1.00 89.75 163 ARG A O 1
ATOM 1294 N N . ALA A 1 164 ? 4.603 -2.498 10.480 1.00 83.19 164 ALA A N 1
ATOM 1295 C CA . ALA A 1 164 ? 4.680 -1.312 9.632 1.00 83.19 164 ALA A CA 1
ATOM 1296 C C . ALA A 1 164 ? 4.101 -1.567 8.227 1.00 83.19 164 ALA A C 1
ATOM 1298 O O . ALA A 1 164 ? 3.468 -0.685 7.651 1.00 83.19 164 ALA A O 1
ATOM 1299 N N . ALA A 1 165 ? 4.283 -2.772 7.674 1.00 89.00 165 ALA A N 1
ATOM 1300 C CA . ALA A 1 165 ? 3.676 -3.152 6.401 1.00 89.00 165 ALA A CA 1
ATOM 1301 C C . ALA A 1 165 ? 2.147 -3.242 6.502 1.00 89.00 165 ALA A C 1
ATOM 1303 O O . ALA A 1 165 ? 1.470 -2.740 5.609 1.00 89.00 165 ALA A O 1
ATOM 1304 N N . LEU A 1 166 ? 1.603 -3.807 7.587 1.00 91.12 166 LEU A N 1
ATOM 1305 C CA . LEU A 1 166 ? 0.153 -3.850 7.824 1.00 91.12 166 LEU A CA 1
ATOM 1306 C C . LEU A 1 166 ? -0.461 -2.446 7.877 1.00 91.12 166 LEU A C 1
ATOM 1308 O O . LEU A 1 166 ? -1.460 -2.214 7.200 1.00 91.12 166 LEU A O 1
ATOM 1312 N N . ASP A 1 167 ? 0.178 -1.512 8.588 1.00 87.00 167 ASP A N 1
ATOM 1313 C CA . ASP A 1 167 ? -0.279 -0.117 8.687 1.00 87.00 167 ASP A CA 1
ATOM 1314 C C . ASP A 1 167 ? -0.393 0.565 7.314 1.00 87.00 167 ASP A C 1
ATOM 1316 O O . ASP A 1 167 ? -1.315 1.340 7.060 1.00 87.00 167 ASP A O 1
ATOM 1320 N N . VAL A 1 168 ? 0.516 0.246 6.389 1.00 85.81 168 VAL A N 1
ATOM 1321 C CA . VAL A 1 168 ? 0.508 0.816 5.032 1.00 85.81 168 VAL A CA 1
ATOM 1322 C C . VAL A 1 168 ? -0.623 0.243 4.172 1.00 85.81 168 VAL A C 1
ATOM 1324 O O . VAL A 1 168 ? -1.167 0.962 3.329 1.00 85.81 168 VAL A O 1
ATOM 1327 N N . LEU A 1 169 ? -1.027 -1.015 4.392 1.00 86.38 169 LEU A N 1
ATOM 1328 C CA . LEU A 1 169 ? -2.093 -1.662 3.611 1.00 86.38 169 LEU A CA 1
ATOM 1329 C C . LEU A 1 169 ? -3.461 -0.974 3.773 1.00 86.38 169 LEU A C 1
ATOM 1331 O O . LEU A 1 169 ? -4.320 -1.110 2.903 1.00 86.38 169 LEU A O 1
ATOM 1335 N N . ALA A 1 170 ? -3.669 -0.194 4.840 1.00 79.75 170 ALA A N 1
ATOM 1336 C CA . ALA A 1 170 ? -4.877 0.616 5.029 1.00 79.75 170 ALA A CA 1
ATOM 1337 C C . ALA A 1 170 ? -5.102 1.641 3.902 1.00 79.75 170 ALA A C 1
ATOM 1339 O O . ALA A 1 170 ? -6.236 2.014 3.597 1.00 79.75 170 ALA A O 1
ATOM 1340 N N . HIS A 1 171 ? -4.017 2.103 3.276 1.00 78.75 171 HIS A N 1
ATOM 1341 C CA . HIS A 1 171 ? -4.043 3.143 2.246 1.00 78.75 171 HIS A CA 1
ATOM 1342 C C . HIS A 1 171 ? -4.077 2.588 0.818 1.00 78.75 171 HIS A C 1
ATOM 1344 O O . HIS A 1 171 ? -4.138 3.356 -0.146 1.00 78.75 171 HIS A O 1
ATOM 1350 N N . THR A 1 172 ? -4.050 1.265 0.660 1.00 75.88 172 THR A N 1
ATOM 1351 C CA . THR A 1 172 ? -4.129 0.602 -0.643 1.00 75.88 172 THR A CA 1
ATOM 1352 C C . THR A 1 172 ? -5.549 0.119 -0.916 1.00 75.88 172 THR A C 1
ATOM 1354 O O . THR A 1 172 ? -6.068 -0.740 -0.211 1.00 75.88 172 THR A O 1
ATOM 1357 N N . VAL A 1 173 ? -6.174 0.650 -1.970 1.00 68.69 173 VAL A N 1
ATOM 1358 C CA . VAL A 1 173 ? -7.492 0.207 -2.456 1.00 68.69 173 VAL A CA 1
ATOM 1359 C C . VAL A 1 173 ? -7.295 -0.985 -3.400 1.00 68.69 173 VAL A C 1
ATOM 1361 O O . VAL A 1 173 ? -7.432 -0.859 -4.616 1.00 68.69 173 VAL A O 1
ATOM 1364 N N . ASP A 1 174 ? -6.880 -2.122 -2.842 1.00 77.69 174 ASP A N 1
ATOM 1365 C CA . ASP A 1 174 ? -6.587 -3.352 -3.584 1.00 77.69 174 ASP A CA 1
ATOM 1366 C C . ASP A 1 174 ? -7.142 -4.590 -2.846 1.00 77.69 174 ASP A C 1
ATOM 1368 O O . ASP A 1 174 ? -6.866 -4.752 -1.653 1.00 77.69 174 ASP A O 1
ATOM 1372 N N . PRO A 1 175 ? -7.899 -5.486 -3.515 1.00 82.00 175 PRO A N 1
ATOM 1373 C CA . PRO A 1 175 ? -8.424 -6.706 -2.896 1.00 82.00 175 PRO A CA 1
ATOM 1374 C C . PRO A 1 175 ? -7.364 -7.611 -2.252 1.00 82.00 175 PRO A C 1
ATOM 1376 O O . PRO A 1 175 ? -7.669 -8.303 -1.280 1.00 82.00 175 PRO A O 1
ATOM 1379 N N . HIS A 1 176 ? -6.115 -7.614 -2.740 1.00 84.81 176 HIS A N 1
ATOM 1380 C CA . HIS A 1 176 ? -5.052 -8.393 -2.094 1.00 84.81 176 HIS A CA 1
ATOM 1381 C C . HIS A 1 176 ? -4.646 -7.799 -0.743 1.00 84.81 176 HIS A C 1
ATOM 1383 O O . HIS A 1 176 ? -4.469 -8.550 0.216 1.00 84.81 176 HIS A O 1
ATOM 1389 N N . ALA A 1 177 ? -4.562 -6.472 -0.633 1.00 87.06 177 ALA A N 1
ATOM 1390 C CA . ALA A 1 177 ? -4.318 -5.801 0.641 1.00 87.06 177 ALA A CA 1
ATOM 1391 C C . ALA A 1 177 ? -5.416 -6.117 1.668 1.00 87.06 177 ALA A C 1
ATOM 1393 O O . ALA A 1 177 ? -5.121 -6.402 2.829 1.00 87.06 177 ALA A O 1
ATOM 1394 N N . GLU A 1 178 ? -6.680 -6.143 1.232 1.00 87.94 178 GLU A N 1
ATOM 1395 C CA . GLU A 1 178 ? -7.802 -6.570 2.071 1.00 87.94 178 GLU A CA 1
ATOM 1396 C C . GLU A 1 178 ? -7.643 -8.023 2.542 1.00 87.94 178 GLU A C 1
ATOM 1398 O O . GLU A 1 178 ? -7.735 -8.280 3.741 1.00 87.94 178 GLU A O 1
ATOM 1403 N N . ALA A 1 179 ? -7.341 -8.956 1.636 1.00 90.12 179 ALA A N 1
ATOM 1404 C CA . ALA A 1 179 ? -7.139 -10.363 1.981 1.00 90.12 179 ALA A CA 1
ATOM 1405 C C . ALA A 1 179 ? -5.992 -10.567 2.988 1.00 90.12 179 ALA A C 1
ATOM 1407 O O . ALA A 1 179 ? -6.105 -11.382 3.907 1.00 90.12 179 ALA A O 1
ATOM 1408 N N . ILE A 1 180 ? -4.903 -9.802 2.855 1.00 93.69 180 ILE A N 1
ATOM 1409 C CA . ILE A 1 180 ? -3.796 -9.821 3.818 1.00 93.69 180 ILE A CA 1
ATOM 1410 C C . ILE A 1 180 ? -4.290 -9.355 5.190 1.00 93.69 180 ILE A C 1
ATOM 1412 O O . ILE A 1 180 ? -4.063 -10.052 6.177 1.00 93.69 180 ILE A O 1
ATOM 1416 N N . LEU A 1 181 ? -4.992 -8.221 5.269 1.00 93.88 181 LEU A N 1
ATOM 1417 C CA . LEU A 1 181 ? -5.515 -7.711 6.540 1.00 93.88 181 LEU A CA 1
ATOM 1418 C C . LEU A 1 181 ? -6.472 -8.711 7.201 1.00 93.88 181 LEU A C 1
ATOM 1420 O O . LEU A 1 181 ? -6.313 -8.995 8.384 1.00 93.88 181 LEU A O 1
ATOM 1424 N N . LEU A 1 182 ? -7.390 -9.316 6.439 1.00 93.44 182 LEU A N 1
ATOM 1425 C CA . LEU A 1 182 ? -8.307 -10.349 6.938 1.00 93.44 182 LEU A CA 1
ATOM 1426 C C . LEU A 1 182 ? -7.567 -11.544 7.554 1.00 93.44 182 LEU A C 1
ATOM 1428 O O . LEU A 1 182 ? -7.958 -12.036 8.609 1.00 93.44 182 LEU A O 1
ATOM 1432 N N . ARG A 1 183 ? -6.465 -11.986 6.939 1.00 94.75 183 ARG A N 1
ATOM 1433 C CA . ARG A 1 183 ? -5.622 -13.053 7.496 1.00 94.75 183 ARG A CA 1
ATOM 1434 C C . ARG A 1 183 ? -4.986 -12.643 8.825 1.00 94.75 183 ARG A C 1
ATOM 1436 O O . ARG A 1 183 ? -4.935 -13.453 9.746 1.00 94.75 183 ARG A O 1
ATOM 1443 N N . PHE A 1 184 ? -4.505 -11.405 8.931 1.00 96.56 184 PHE A N 1
ATOM 1444 C CA . PHE A 1 184 ? -3.859 -10.913 10.150 1.00 96.56 184 PHE A CA 1
ATOM 1445 C C . PHE A 1 184 ? -4.840 -10.564 11.274 1.00 96.56 184 PHE A C 1
ATOM 1447 O O . PHE A 1 184 ? -4.451 -10.634 12.434 1.00 96.56 184 PHE A O 1
ATOM 1454 N N . LEU A 1 185 ? -6.116 -10.307 10.973 1.00 96.00 185 LEU A N 1
ATOM 1455 C CA . LEU A 1 185 ? -7.173 -10.245 11.992 1.00 96.00 185 LEU A CA 1
ATOM 1456 C C . LEU A 1 185 ? -7.360 -11.577 12.735 1.00 96.00 185 LEU A C 1
ATOM 1458 O O . LEU A 1 185 ? -7.837 -11.584 13.861 1.00 96.00 185 LEU A O 1
ATOM 1462 N N . ALA A 1 186 ? -6.961 -12.701 12.134 1.00 95.19 186 ALA A N 1
ATOM 1463 C CA . ALA A 1 186 ? -6.995 -14.023 12.758 1.00 95.19 186 ALA A CA 1
ATOM 1464 C C . ALA A 1 186 ? -5.634 -14.457 13.344 1.00 95.19 186 ALA A C 1
ATOM 1466 O O . ALA A 1 186 ? -5.449 -15.633 13.665 1.00 95.19 186 ALA A O 1
ATOM 1467 N N . ALA A 1 187 ? -4.658 -13.546 13.449 1.00 96.06 187 ALA A N 1
ATOM 1468 C CA . ALA A 1 187 ? -3.325 -13.872 13.951 1.00 96.06 187 ALA A CA 1
ATOM 1469 C C . ALA A 1 187 ? -3.333 -14.234 15.449 1.00 96.06 187 ALA A C 1
ATOM 1471 O O . ALA A 1 187 ? -4.108 -13.701 16.242 1.00 96.06 187 ALA A O 1
ATOM 1472 N N . GLU A 1 188 ? -2.421 -15.119 15.855 1.00 95.38 188 GLU A N 1
ATOM 1473 C CA . GLU A 1 188 ? -2.252 -15.495 17.266 1.00 95.38 188 GLU A CA 1
ATOM 1474 C C . GLU A 1 188 ? -1.676 -14.335 18.100 1.00 95.38 188 GLU A C 1
ATOM 1476 O O . GLU A 1 188 ? -2.143 -14.072 19.208 1.00 95.38 188 GLU A O 1
ATOM 1481 N N . ASP A 1 189 ? -0.703 -13.603 17.545 1.00 96.31 189 ASP A N 1
ATOM 1482 C CA . ASP A 1 189 ? -0.108 -12.419 18.172 1.00 96.31 189 ASP A CA 1
ATOM 1483 C C . ASP A 1 189 ? -1.110 -11.253 18.161 1.00 96.31 189 ASP A C 1
ATOM 1485 O O . ASP A 1 189 ? -1.515 -10.770 17.100 1.00 96.31 189 ASP A O 1
ATOM 1489 N N . TRP A 1 190 ? -1.493 -10.792 19.354 1.00 96.81 190 TRP A N 1
ATOM 1490 C CA . TRP A 1 190 ? -2.431 -9.686 19.530 1.00 96.81 190 TRP A CA 1
ATOM 1491 C C . TRP A 1 190 ? -1.912 -8.380 18.926 1.00 96.81 190 TRP A C 1
ATOM 1493 O O . TRP A 1 190 ? -2.706 -7.597 18.418 1.00 96.81 190 TRP A O 1
ATOM 1503 N N . VAL A 1 191 ? -0.592 -8.162 18.880 1.00 95.94 191 VAL A N 1
ATOM 1504 C CA . VAL A 1 191 ? -0.019 -6.948 18.285 1.00 95.94 191 VAL A CA 1
ATOM 1505 C C . VAL A 1 191 ? -0.217 -6.965 16.771 1.00 95.94 191 VAL A C 1
ATOM 1507 O O . VAL A 1 191 ? -0.549 -5.951 16.160 1.00 95.94 191 VAL A O 1
ATOM 1510 N N . ASP A 1 192 ? -0.056 -8.129 16.147 1.00 96.25 192 ASP A N 1
ATOM 1511 C CA . ASP A 1 192 ? -0.302 -8.288 14.716 1.00 96.25 192 ASP A CA 1
ATOM 1512 C C . ASP A 1 192 ? -1.802 -8.115 14.396 1.00 96.25 192 ASP A C 1
ATOM 1514 O O . ASP A 1 192 ? -2.136 -7.429 13.422 1.00 96.25 192 ASP A O 1
ATOM 1518 N N . ARG A 1 193 ? -2.704 -8.631 15.252 1.00 97.69 193 ARG A N 1
ATOM 1519 C CA . ARG A 1 193 ? -4.152 -8.352 15.154 1.00 97.69 193 ARG A CA 1
ATOM 1520 C C . ARG A 1 193 ? -4.464 -6.870 15.325 1.00 97.69 193 ARG A C 1
ATOM 1522 O O . ARG A 1 193 ? -5.234 -6.336 14.539 1.00 97.69 193 ARG A O 1
ATOM 1529 N N . MET A 1 194 ? -3.841 -6.195 16.287 1.00 96.75 194 MET A N 1
ATOM 1530 C CA . MET A 1 194 ? -4.033 -4.771 16.583 1.00 96.75 194 MET A CA 1
ATOM 1531 C C . MET A 1 194 ? -3.720 -3.904 15.356 1.00 96.75 194 MET A C 1
ATOM 1533 O O . MET A 1 194 ? -4.553 -3.103 14.926 1.00 96.75 194 MET A O 1
ATOM 1537 N N . HIS A 1 195 ? -2.554 -4.107 14.730 1.00 94.25 195 HIS A N 1
ATOM 1538 C CA . HIS A 1 195 ? -2.179 -3.388 13.506 1.00 94.25 195 HIS A CA 1
ATOM 1539 C C . HIS A 1 195 ? -3.135 -3.685 12.342 1.00 94.25 195 HIS A C 1
ATOM 1541 O O . HIS A 1 195 ? -3.524 -2.772 11.606 1.00 94.25 195 HIS A O 1
ATOM 1547 N N . ALA A 1 196 ? -3.554 -4.945 12.183 1.00 95.81 196 ALA A N 1
ATOM 1548 C CA . ALA A 1 196 ? -4.523 -5.318 11.161 1.00 95.81 196 ALA A CA 1
ATOM 1549 C C . ALA A 1 196 ? -5.906 -4.704 11.415 1.00 95.81 196 ALA A C 1
ATOM 1551 O O . ALA A 1 196 ? -6.510 -4.196 10.477 1.00 95.81 196 ALA A O 1
ATOM 1552 N N . ALA A 1 197 ? -6.379 -4.686 12.661 1.00 96.06 197 ALA A N 1
ATOM 1553 C CA . ALA A 1 197 ? -7.673 -4.146 13.066 1.00 96.06 197 ALA A CA 1
ATOM 1554 C C . ALA A 1 197 ? -7.753 -2.638 12.844 1.00 96.06 197 ALA A C 1
ATOM 1556 O O . ALA A 1 197 ? -8.686 -2.168 12.190 1.00 96.06 197 ALA A O 1
ATOM 1557 N N . ARG A 1 198 ? -6.724 -1.892 13.260 1.00 94.50 198 ARG A N 1
ATOM 1558 C CA . ARG A 1 198 ? -6.612 -0.453 12.979 1.00 94.50 198 ARG A CA 1
ATOM 1559 C C . ARG A 1 198 ? -6.615 -0.151 11.485 1.00 94.50 198 ARG A C 1
ATOM 1561 O O . ARG A 1 198 ? -7.336 0.728 11.008 1.00 94.50 198 ARG A O 1
ATOM 1568 N N . SER A 1 199 ? -5.818 -0.898 10.727 1.00 92.44 199 SER A N 1
ATOM 1569 C CA . SER A 1 199 ? -5.700 -0.739 9.272 1.00 92.44 199 SER A CA 1
ATOM 1570 C C . SER A 1 199 ? -6.981 -1.139 8.539 1.00 92.44 199 SER A C 1
ATOM 1572 O O . SER A 1 199 ? -7.360 -0.545 7.527 1.00 92.44 199 SER A O 1
ATOM 1574 N N . PHE A 1 200 ? -7.683 -2.145 9.058 1.00 92.31 200 PHE A N 1
ATOM 1575 C CA . PHE A 1 200 ? -8.958 -2.588 8.524 1.00 92.31 200 PHE A CA 1
ATOM 1576 C C . PHE A 1 200 ? -10.046 -1.538 8.759 1.00 92.31 200 PHE A C 1
ATOM 1578 O O . PHE A 1 200 ? -10.697 -1.120 7.800 1.00 92.31 200 PHE A O 1
ATOM 1585 N N . ALA A 1 201 ? -10.174 -1.062 10.002 1.00 92.25 201 ALA A N 1
ATOM 1586 C CA . ALA A 1 201 ? -11.174 -0.088 10.436 1.00 92.25 201 ALA A CA 1
ATOM 1587 C C . ALA A 1 201 ? -10.989 1.314 9.830 1.00 92.25 201 ALA A C 1
ATOM 1589 O O . ALA A 1 201 ? -11.964 2.044 9.684 1.00 92.25 201 ALA A O 1
ATOM 1590 N N . SER A 1 202 ? -9.764 1.691 9.452 1.00 88.00 202 SER A N 1
ATOM 1591 C CA . SER A 1 202 ? -9.468 3.007 8.861 1.00 88.00 202 SER A CA 1
ATOM 1592 C C . SER A 1 202 ? -9.718 3.111 7.357 1.00 88.00 202 SER A C 1
ATOM 1594 O O . SER A 1 202 ? -9.831 4.221 6.832 1.00 88.00 202 SER A O 1
ATOM 1596 N N . ALA A 1 203 ? -9.802 1.992 6.634 1.00 81.75 203 ALA A N 1
ATOM 1597 C CA . ALA A 1 203 ? -9.941 2.049 5.184 1.00 81.75 203 ALA A CA 1
ATOM 1598 C C . ALA A 1 203 ? -11.403 2.198 4.745 1.00 81.75 203 ALA A C 1
ATOM 1600 O O . ALA A 1 203 ? -12.313 1.579 5.295 1.00 81.75 203 ALA A O 1
ATOM 1601 N N . ARG A 1 204 ? -11.611 2.969 3.674 1.00 74.19 204 ARG A N 1
ATOM 1602 C CA . ARG A 1 204 ? -12.900 3.091 2.981 1.00 74.19 204 ARG A CA 1
ATOM 1603 C C . ARG A 1 204 ? -13.197 1.802 2.208 1.00 74.19 204 ARG A C 1
ATOM 1605 O O . ARG A 1 204 ? -12.795 1.667 1.053 1.00 74.19 204 ARG A O 1
ATOM 1612 N N . ARG A 1 205 ? -13.876 0.859 2.854 1.00 71.81 205 ARG A N 1
ATOM 1613 C CA . ARG A 1 205 ? -14.290 -0.428 2.279 1.00 71.81 205 ARG A CA 1
ATOM 1614 C C . ARG A 1 205 ? -15.741 -0.740 2.648 1.00 71.81 205 ARG A C 1
ATOM 1616 O O . ARG A 1 205 ? -16.268 -0.176 3.599 1.00 71.81 205 ARG A O 1
ATOM 1623 N N . GLU A 1 206 ? -16.383 -1.627 1.896 1.00 69.81 206 GLU A N 1
ATOM 1624 C CA . GLU A 1 206 ? -17.735 -2.114 2.199 1.00 69.81 206 GLU A CA 1
ATOM 1625 C C . GLU A 1 206 ? -17.664 -3.097 3.377 1.00 69.81 206 GLU A C 1
ATOM 1627 O O . GLU A 1 206 ? -17.197 -4.228 3.231 1.00 69.81 206 GLU A O 1
ATOM 1632 N N . PHE A 1 207 ? -18.096 -2.676 4.564 1.00 65.94 207 PHE A N 1
ATOM 1633 C CA . PHE A 1 207 ? -18.076 -3.526 5.757 1.00 65.94 207 PHE A CA 1
ATOM 1634 C C . PHE A 1 207 ? -19.326 -4.406 5.838 1.00 65.94 207 PHE A C 1
ATOM 1636 O O . PHE A 1 207 ? -20.436 -3.931 5.607 1.00 65.94 207 PHE A O 1
ATOM 1643 N N . GLY A 1 208 ? -19.168 -5.663 6.264 1.00 60.34 208 GLY A N 1
ATOM 1644 C CA . GLY A 1 208 ? -20.295 -6.574 6.504 1.00 60.34 208 GLY A CA 1
ATOM 1645 C C . GLY A 1 208 ? -20.956 -7.152 5.247 1.00 60.34 208 GLY A C 1
ATOM 1646 O O . GLY A 1 208 ? -21.973 -7.835 5.360 1.00 60.34 208 GLY A O 1
ATOM 1647 N N . GLU A 1 209 ? -20.395 -6.916 4.057 1.00 68.31 209 GLU A N 1
ATOM 1648 C CA . GLU A 1 209 ? -20.798 -7.631 2.846 1.00 68.31 209 GLU A CA 1
ATOM 1649 C C . GLU A 1 209 ? -20.041 -8.961 2.709 1.00 68.31 209 GLU A C 1
ATOM 1651 O O . GLU A 1 209 ? -18.813 -9.016 2.801 1.00 68.31 209 GLU A O 1
ATOM 1656 N N . GLY A 1 210 ? -20.776 -10.048 2.458 1.00 76.31 210 GLY A N 1
ATOM 1657 C CA . GLY A 1 210 ? -20.197 -11.383 2.302 1.00 76.31 210 GLY A CA 1
ATOM 1658 C C . GLY A 1 210 ? -19.573 -11.909 3.598 1.00 76.31 210 GLY A C 1
ATOM 1659 O O . GLY A 1 210 ? -20.243 -11.990 4.622 1.00 76.31 210 GLY A O 1
ATOM 1660 N N . GLU A 1 211 ? -18.298 -12.297 3.537 1.00 75.38 211 GLU A N 1
ATOM 1661 C CA . GLU A 1 211 ? -17.531 -12.836 4.675 1.00 75.38 211 GLU A CA 1
ATOM 1662 C C . GLU A 1 211 ? -16.714 -11.757 5.413 1.00 75.38 211 GLU A C 1
ATOM 1664 O O . GLU A 1 211 ? -15.888 -12.072 6.270 1.00 75.38 211 GLU A O 1
ATOM 1669 N N . ARG A 1 212 ? -16.915 -10.473 5.085 1.00 84.25 212 ARG A N 1
ATOM 1670 C CA . ARG A 1 212 ? -16.151 -9.369 5.678 1.00 84.25 212 ARG A CA 1
ATOM 1671 C C . ARG A 1 212 ? -16.601 -9.091 7.120 1.00 84.25 212 ARG A C 1
ATOM 1673 O O . ARG A 1 212 ? -17.805 -8.971 7.359 1.00 84.25 212 ARG A O 1
ATOM 1680 N N . PRO A 1 213 ? -15.669 -8.903 8.074 1.00 89.38 213 PRO A N 1
ATOM 1681 C CA . PRO A 1 213 ? -16.019 -8.518 9.432 1.00 89.38 213 PRO A CA 1
ATOM 1682 C C . PRO A 1 213 ? -16.633 -7.114 9.457 1.00 89.38 213 PRO A C 1
ATOM 1684 O O . PRO A 1 213 ? -16.271 -6.223 8.683 1.00 89.38 213 PRO A O 1
ATOM 1687 N N . THR A 1 214 ? -17.577 -6.923 10.372 1.00 91.38 214 THR A N 1
ATOM 1688 C CA . THR A 1 214 ? -18.137 -5.607 10.704 1.00 91.38 214 THR A CA 1
ATOM 1689 C C . THR A 1 214 ? -17.233 -4.896 11.706 1.00 91.38 214 THR A C 1
ATOM 1691 O O . THR A 1 214 ? -16.495 -5.553 12.444 1.00 91.38 214 THR A O 1
ATOM 1694 N N . LEU A 1 215 ? -17.336 -3.567 11.808 1.00 92.44 215 LEU A N 1
ATOM 1695 C CA . LEU A 1 215 ? -16.627 -2.819 12.857 1.00 92.44 215 LEU A CA 1
ATOM 1696 C C . LEU A 1 215 ? -16.971 -3.333 14.267 1.00 92.44 215 LEU A C 1
ATOM 1698 O O . LEU A 1 215 ? -16.086 -3.461 15.105 1.00 92.44 215 LEU A O 1
ATOM 1702 N N . LEU A 1 216 ? -18.235 -3.709 14.499 1.00 93.00 216 LEU A N 1
ATOM 1703 C CA . LEU A 1 216 ? -18.676 -4.310 15.760 1.00 93.00 216 LEU A CA 1
ATOM 1704 C C . LEU A 1 216 ? -17.966 -5.630 16.060 1.00 93.00 216 LEU A C 1
ATOM 1706 O O . LEU A 1 216 ? -17.493 -5.805 17.175 1.00 93.00 216 LEU A O 1
ATOM 1710 N N . SER A 1 217 ? -17.847 -6.528 15.079 1.00 94.00 217 SER A N 1
ATOM 1711 C CA . SER A 1 217 ? -17.166 -7.813 15.300 1.00 94.00 217 SER A CA 1
ATOM 1712 C C . SER A 1 217 ? -15.677 -7.656 15.617 1.00 94.00 217 SER A C 1
ATOM 1714 O O . SER A 1 217 ? -15.110 -8.501 16.297 1.00 94.00 217 SER A O 1
ATOM 1716 N N . LEU A 1 218 ? -15.032 -6.570 15.175 1.00 95.38 218 LEU A N 1
ATOM 1717 C CA . LEU A 1 218 ? -13.645 -6.290 15.564 1.00 95.38 218 LEU A CA 1
ATOM 1718 C C . LEU A 1 218 ? -13.537 -5.840 17.032 1.00 95.38 218 LEU A C 1
ATOM 1720 O O . LEU A 1 218 ? -12.539 -6.119 17.685 1.00 95.38 218 LEU A O 1
ATOM 1724 N N . LEU A 1 219 ? -14.581 -5.202 17.574 1.00 97.00 219 LEU A N 1
ATOM 1725 C CA . LEU A 1 219 ? -14.691 -4.834 18.995 1.00 97.00 219 LEU A CA 1
ATOM 1726 C C . LEU A 1 219 ? -15.077 -6.017 19.903 1.00 97.00 219 LEU A C 1
ATOM 1728 O O . LEU A 1 219 ? -15.348 -5.832 21.091 1.00 97.00 219 LEU A O 1
ATOM 1732 N N . GLU A 1 220 ? -15.124 -7.232 19.363 1.00 95.94 220 GLU A N 1
ATOM 1733 C CA . GLU A 1 220 ? -15.280 -8.470 20.131 1.00 95.94 220 GLU A CA 1
ATOM 1734 C C . GLU A 1 220 ? -13.931 -9.168 20.381 1.00 95.94 220 GLU A C 1
ATOM 1736 O O . GLU A 1 220 ? -13.913 -10.228 21.010 1.00 95.94 220 GLU A O 1
ATOM 1741 N N . ASP A 1 221 ? -12.803 -8.596 19.924 1.00 98.12 221 ASP A N 1
ATOM 1742 C CA . ASP A 1 221 ? -11.477 -9.162 20.200 1.00 98.12 221 ASP A CA 1
ATOM 1743 C C . ASP A 1 221 ? -11.235 -9.247 21.720 1.00 98.12 221 ASP A C 1
ATOM 1745 O O . ASP A 1 221 ? -11.544 -8.295 22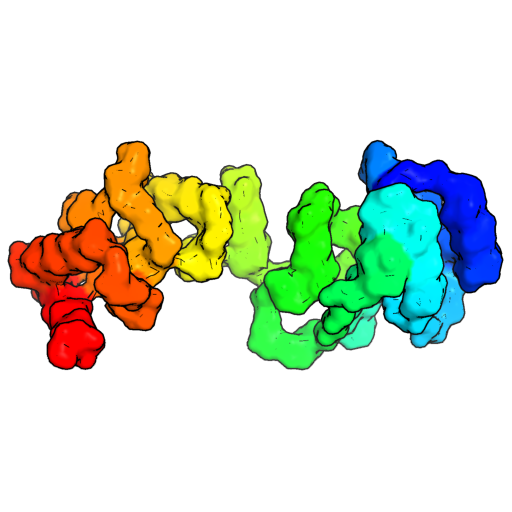.452 1.00 98.12 221 ASP A O 1
ATOM 1749 N N . PRO A 1 222 ? -10.701 -10.377 22.224 1.00 97.25 222 PRO A N 1
ATOM 1750 C CA . PRO A 1 222 ? -10.427 -10.541 23.647 1.00 97.25 222 PRO A CA 1
ATOM 1751 C C . PRO A 1 222 ? -9.400 -9.540 24.187 1.00 97.25 222 PRO A C 1
ATOM 1753 O O . PRO A 1 222 ? -9.436 -9.248 25.379 1.00 97.25 222 PRO A O 1
ATOM 1756 N N . ASP A 1 223 ? -8.504 -9.033 23.340 1.00 98.38 223 ASP A N 1
ATOM 1757 C CA . ASP A 1 223 ? -7.452 -8.097 23.727 1.00 98.38 223 ASP A CA 1
ATOM 1758 C C . ASP A 1 223 ? -7.945 -6.646 23.633 1.00 98.38 223 ASP A C 1
ATOM 1760 O O . ASP A 1 223 ? -8.435 -6.198 22.592 1.00 98.38 223 ASP A O 1
ATOM 1764 N N . GLU A 1 224 ? -7.844 -5.909 24.737 1.00 98.06 224 GLU A N 1
ATOM 1765 C CA . GLU A 1 224 ? -8.265 -4.511 24.832 1.00 98.06 224 GLU A CA 1
ATOM 1766 C C . GLU A 1 224 ? -7.510 -3.594 23.866 1.00 98.06 224 GLU A C 1
ATOM 1768 O O . GLU A 1 224 ? -8.136 -2.729 23.255 1.00 98.06 224 GLU A O 1
ATOM 1773 N N . GLY A 1 225 ? -6.218 -3.840 23.628 1.00 97.44 225 GLY A N 1
ATOM 1774 C CA . GLY A 1 225 ? -5.411 -3.043 22.705 1.00 97.44 225 GLY A CA 1
ATOM 1775 C C . GLY A 1 225 ? -5.881 -3.193 21.260 1.00 97.44 225 GLY A C 1
ATOM 1776 O O . GLY A 1 225 ? -5.880 -2.230 20.491 1.00 97.44 225 GLY A O 1
ATOM 1777 N N . VAL A 1 226 ? -6.368 -4.378 20.877 1.00 97.94 226 VAL A N 1
ATOM 1778 C CA . VAL A 1 226 ? -7.010 -4.574 19.567 1.00 97.94 226 VAL A CA 1
ATOM 1779 C C . VAL A 1 226 ? -8.317 -3.782 19.478 1.00 97.94 226 VAL A C 1
ATOM 1781 O O . VAL A 1 226 ? -8.541 -3.102 18.473 1.00 97.94 226 VAL A O 1
ATOM 1784 N N . ARG A 1 227 ? -9.165 -3.829 20.517 1.00 98.25 227 ARG A N 1
ATOM 1785 C CA . ARG A 1 227 ? -10.438 -3.081 20.546 1.00 98.25 227 ARG A CA 1
ATOM 1786 C C . ARG A 1 227 ? -10.214 -1.566 20.506 1.00 98.25 227 ARG A C 1
ATOM 1788 O O . ARG A 1 227 ? -10.903 -0.872 19.758 1.00 98.25 227 ARG A O 1
ATOM 1795 N N . GLU A 1 228 ? -9.231 -1.061 21.245 1.00 97.56 228 GLU A N 1
ATOM 1796 C CA . GLU A 1 228 ? -8.801 0.341 21.207 1.00 97.56 228 GLU A CA 1
ATOM 1797 C C . GLU A 1 228 ? -8.358 0.736 19.790 1.00 97.56 228 GLU A C 1
ATOM 1799 O O . GLU A 1 228 ? -8.858 1.707 19.218 1.00 97.56 228 GLU A O 1
ATOM 1804 N N . ALA A 1 229 ? -7.495 -0.069 19.167 1.00 95.94 229 ALA A N 1
ATOM 1805 C CA . ALA A 1 229 ? -6.943 0.203 17.843 1.00 95.94 229 ALA A CA 1
ATOM 1806 C C . ALA A 1 229 ? -8.009 0.241 16.728 1.00 95.94 229 ALA A C 1
ATOM 1808 O O . ALA A 1 229 ? -7.863 0.982 15.749 1.00 95.94 229 ALA A O 1
ATOM 1809 N N . VAL A 1 230 ? -9.112 -0.507 16.867 1.00 96.81 230 VAL A N 1
ATOM 1810 C CA . VAL A 1 230 ? -10.285 -0.376 15.979 1.00 96.81 230 VAL A CA 1
ATOM 1811 C C . VAL A 1 230 ? -10.859 1.038 16.059 1.00 96.81 230 VAL A C 1
ATOM 1813 O O . VAL A 1 230 ? -11.096 1.659 15.021 1.00 96.81 230 VAL A O 1
ATOM 1816 N N . LEU A 1 231 ? -11.056 1.559 17.273 1.00 96.12 231 LEU A N 1
ATOM 1817 C CA . LEU A 1 231 ? -11.615 2.892 17.515 1.00 96.12 231 LEU A CA 1
ATOM 1818 C C . LEU A 1 231 ? -10.659 4.000 17.063 1.00 96.12 231 LEU A C 1
A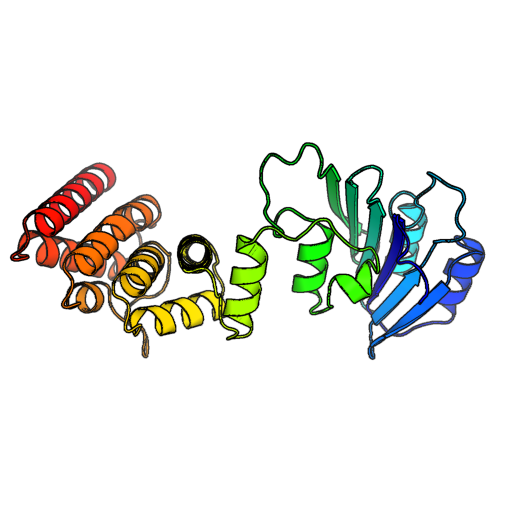TOM 1820 O O . LEU A 1 231 ? -11.117 4.985 16.485 1.00 96.12 231 LEU A O 1
ATOM 1824 N N . GLU A 1 232 ? -9.346 3.823 17.231 1.00 92.62 232 GLU A N 1
ATOM 1825 C CA . GLU A 1 232 ? -8.344 4.708 16.621 1.00 92.62 232 GLU A CA 1
ATOM 1826 C C . GLU A 1 232 ? -8.475 4.727 15.091 1.00 92.62 232 GLU A C 1
ATOM 1828 O O . GLU A 1 232 ? -8.478 5.791 14.466 1.00 92.62 232 GLU A O 1
ATOM 1833 N N . GLY A 1 233 ? -8.640 3.553 14.472 1.00 91.38 233 GLY A N 1
ATOM 1834 C CA . GLY A 1 233 ? -8.860 3.426 13.032 1.00 91.38 233 GLY A CA 1
ATOM 1835 C C . GLY A 1 233 ? -10.090 4.205 12.554 1.00 91.38 233 GLY A C 1
ATOM 1836 O O . GLY A 1 233 ? -10.045 4.842 11.496 1.00 91.38 233 GLY A O 1
ATOM 1837 N N . LEU A 1 234 ? -11.157 4.249 13.362 1.00 90.81 234 LEU A N 1
ATOM 1838 C CA . LEU A 1 234 ? -12.356 5.026 13.044 1.00 90.81 234 LEU A CA 1
ATOM 1839 C C . LEU A 1 234 ? -12.076 6.519 12.892 1.00 90.81 234 LEU A C 1
ATOM 1841 O O . LEU A 1 234 ? -12.760 7.158 12.099 1.00 90.81 234 LEU A O 1
ATOM 1845 N N . HIS A 1 235 ? -11.092 7.099 13.585 1.00 85.75 235 HIS A N 1
ATOM 1846 C CA . HIS A 1 235 ? -10.791 8.531 13.432 1.00 85.75 235 HIS A CA 1
ATOM 1847 C C . HIS A 1 235 ? -10.392 8.874 11.994 1.00 85.75 235 HIS A C 1
ATOM 1849 O O . HIS A 1 235 ? -10.856 9.870 11.424 1.00 85.75 235 HIS A O 1
ATOM 1855 N N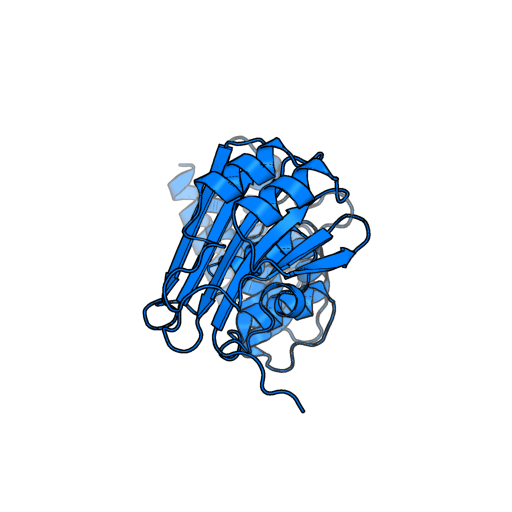 . ALA A 1 236 ? -9.563 8.019 11.388 1.00 82.56 236 ALA A N 1
ATOM 1856 C CA . ALA A 1 236 ? -9.153 8.159 9.996 1.00 82.56 236 ALA A CA 1
ATOM 1857 C C . ALA A 1 236 ? -10.334 7.933 9.038 1.00 82.56 236 ALA A C 1
ATOM 1859 O O . ALA A 1 236 ? -10.509 8.700 8.088 1.00 82.56 236 ALA A O 1
ATOM 1860 N N . LEU A 1 237 ? -11.181 6.938 9.323 1.00 84.50 237 LEU A N 1
ATOM 1861 C CA . LEU A 1 237 ? -12.376 6.660 8.528 1.00 84.50 237 LEU A CA 1
ATOM 1862 C C . LEU A 1 237 ? -13.378 7.824 8.578 1.00 84.50 237 LEU A C 1
ATOM 1864 O O . LEU A 1 237 ? -13.808 8.301 7.533 1.00 84.50 237 LEU A O 1
ATOM 1868 N N . ILE A 1 238 ? -13.712 8.324 9.771 1.00 84.50 238 ILE A N 1
ATOM 1869 C CA . ILE A 1 238 ? -14.670 9.419 10.004 1.00 84.50 238 ILE A CA 1
ATOM 1870 C C . ILE A 1 238 ? -14.267 10.678 9.232 1.00 84.50 238 ILE A C 1
ATOM 1872 O O . ILE A 1 238 ? -15.107 11.299 8.588 1.00 84.50 238 ILE A O 1
ATOM 1876 N N . SER A 1 239 ? -12.979 11.028 9.258 1.00 78.25 239 SER A N 1
ATOM 1877 C CA . SER A 1 239 ? -12.448 12.180 8.516 1.00 78.25 239 SER A CA 1
ATOM 1878 C C . SER A 1 239 ? -12.532 11.992 7.000 1.00 78.25 239 SER A C 1
ATOM 1880 O O . SER A 1 239 ? -12.509 12.958 6.238 1.00 78.25 239 SER A O 1
ATOM 1882 N N . GLY A 1 240 ? -12.573 10.735 6.563 1.00 72.00 240 GLY A N 1
ATOM 1883 C CA . GLY A 1 240 ? -12.575 10.352 5.171 1.00 72.00 240 GLY A CA 1
ATOM 1884 C C . GLY A 1 240 ? -13.961 10.125 4.590 1.00 72.00 240 GLY A C 1
ATOM 1885 O O . GLY A 1 240 ? -14.078 10.305 3.397 1.00 72.00 240 GLY A O 1
ATOM 1886 N N . VAL A 1 241 ? -14.995 9.704 5.317 1.00 67.06 241 VAL A N 1
ATOM 1887 C CA . VAL A 1 241 ? -16.285 9.256 4.737 1.00 67.06 241 VAL A CA 1
ATOM 1888 C C . VAL A 1 241 ? -17.118 10.419 4.165 1.00 67.06 241 VAL A C 1
ATOM 1890 O O . VAL A 1 241 ? -17.237 11.475 4.776 1.00 67.06 241 VAL A O 1
ATOM 1893 N N . GLU A 1 242 ? -17.698 10.227 2.971 1.00 65.44 242 GLU A N 1
ATOM 1894 C CA . GLU A 1 242 ? -18.706 11.148 2.422 1.00 65.44 242 GLU A CA 1
ATOM 1895 C C . GLU A 1 242 ? -20.070 10.892 3.079 1.00 65.44 242 GLU A C 1
ATOM 1897 O O . GLU A 1 242 ? -20.472 9.748 3.256 1.00 65.44 242 GLU A O 1
ATOM 1902 N N . PHE A 1 243 ? -20.801 11.967 3.376 1.00 59.38 243 PHE A N 1
ATOM 1903 C CA . PHE A 1 243 ? -22.063 11.984 4.132 1.00 59.38 243 PHE A CA 1
ATOM 1904 C C . PHE A 1 243 ? -23.215 11.121 3.572 1.00 59.38 243 PHE A C 1
ATOM 1906 O O . PHE A 1 243 ? -24.281 11.080 4.177 1.00 59.38 243 PHE A O 1
ATOM 1913 N N . SER A 1 244 ? -23.068 10.505 2.398 1.00 62.66 244 SER A N 1
ATOM 1914 C CA . SER A 1 244 ? -24.141 9.798 1.684 1.00 62.66 244 SER A CA 1
ATOM 1915 C C . SER A 1 244 ? -24.213 8.291 1.954 1.00 62.66 244 SER A C 1
ATOM 1917 O O . SER A 1 244 ? -25.118 7.641 1.431 1.00 62.66 244 SER A O 1
ATOM 1919 N N . ASP A 1 245 ? -23.291 7.724 2.734 1.00 75.56 245 ASP A N 1
ATOM 1920 C CA . ASP A 1 245 ? -23.248 6.285 3.018 1.00 75.56 245 ASP A CA 1
ATOM 1921 C C . ASP A 1 245 ? -23.883 5.959 4.385 1.00 75.56 245 ASP A C 1
ATOM 1923 O O . ASP A 1 245 ? -23.222 5.819 5.415 1.00 75.56 245 ASP A O 1
ATOM 1927 N N . ASP A 1 246 ? -25.212 5.852 4.416 1.00 81.69 246 ASP A N 1
ATOM 1928 C CA . ASP A 1 246 ? -25.961 5.576 5.652 1.00 81.69 246 ASP A CA 1
ATOM 1929 C C . ASP A 1 246 ? -25.515 4.271 6.343 1.00 81.69 246 ASP A C 1
ATOM 1931 O O . ASP A 1 246 ? -25.567 4.162 7.572 1.00 81.69 246 ASP A O 1
ATOM 1935 N N . ALA A 1 247 ? -25.049 3.281 5.572 1.00 83.06 247 ALA A N 1
ATOM 1936 C CA . ALA A 1 247 ? -24.634 1.985 6.097 1.00 83.06 247 ALA A CA 1
ATOM 1937 C C . ALA A 1 247 ? -23.321 2.090 6.881 1.00 83.06 247 ALA A C 1
ATOM 1939 O O . ALA A 1 247 ? -23.246 1.590 8.010 1.00 83.06 247 ALA A O 1
ATOM 1940 N N . ILE A 1 248 ? -22.306 2.776 6.340 1.00 84.75 248 ILE A N 1
ATOM 1941 C CA . ILE A 1 248 ? -21.061 2.999 7.088 1.00 84.75 248 ILE A CA 1
ATOM 1942 C C . ILE A 1 248 ? -21.297 3.911 8.291 1.00 84.75 248 ILE A C 1
ATOM 1944 O O . ILE A 1 248 ? -20.747 3.666 9.365 1.00 84.75 248 ILE A O 1
ATOM 1948 N N . HIS A 1 249 ? -22.158 4.926 8.153 1.00 87.00 249 HIS A N 1
ATOM 1949 C CA . HIS A 1 249 ? -22.502 5.809 9.262 1.00 87.00 249 HIS A CA 1
ATOM 1950 C C . HIS A 1 249 ? -23.121 5.027 10.426 1.00 87.00 249 HIS A C 1
ATOM 1952 O O . HIS A 1 249 ? -22.682 5.231 11.558 1.00 87.00 249 HIS A O 1
ATOM 1958 N N . ALA A 1 250 ? -24.049 4.106 10.154 1.00 89.31 250 ALA A N 1
ATOM 1959 C CA . ALA A 1 250 ? -24.646 3.248 11.174 1.00 89.31 250 ALA A CA 1
ATOM 1960 C C . ALA A 1 250 ? -23.620 2.315 11.841 1.00 89.31 250 ALA A C 1
ATOM 1962 O O . ALA A 1 250 ? -23.668 2.126 13.056 1.00 89.31 250 ALA A O 1
ATOM 1963 N N . GLN A 1 251 ? -22.668 1.758 11.081 1.00 89.88 251 GLN A N 1
ATOM 1964 C CA . GLN A 1 251 ? -21.610 0.925 11.666 1.00 89.88 251 GLN A CA 1
ATOM 1965 C C . GLN A 1 251 ? -20.659 1.726 12.556 1.00 89.88 251 GLN A C 1
ATOM 1967 O O . GLN A 1 251 ? -20.288 1.243 13.624 1.00 89.88 251 GLN A O 1
ATOM 1972 N N . ILE A 1 252 ? -20.290 2.944 12.149 1.00 91.81 252 ILE A N 1
ATOM 1973 C CA . ILE A 1 252 ? -19.471 3.842 12.973 1.00 91.81 252 ILE A CA 1
ATOM 1974 C C . ILE A 1 252 ? -20.204 4.175 14.278 1.00 91.81 252 ILE A C 1
ATOM 1976 O O . ILE A 1 252 ? -19.603 4.082 15.345 1.00 91.81 252 ILE A O 1
ATOM 1980 N N . ASP A 1 253 ? -21.492 4.533 14.213 1.00 93.19 253 ASP A N 1
ATOM 1981 C CA . ASP A 1 253 ? -22.286 4.852 15.408 1.00 93.19 253 ASP A CA 1
ATOM 1982 C C . ASP A 1 253 ? -22.370 3.662 16.367 1.00 93.19 253 ASP A C 1
ATOM 1984 O O . ASP A 1 253 ? -22.116 3.816 17.562 1.00 93.19 253 ASP A O 1
ATOM 1988 N N . ALA A 1 254 ? -22.652 2.468 15.843 1.00 94.81 254 ALA A N 1
ATOM 1989 C CA . ALA A 1 254 ? -22.730 1.260 16.654 1.00 94.81 254 ALA A CA 1
ATOM 1990 C C . ALA A 1 254 ? -21.373 0.887 17.277 1.00 94.81 254 ALA A C 1
ATOM 1992 O O . ALA A 1 254 ? -21.317 0.484 18.438 1.00 94.81 254 ALA A O 1
ATOM 1993 N N . ALA A 1 255 ? -20.272 1.050 16.536 1.00 95.81 255 ALA A N 1
ATOM 1994 C CA . ALA A 1 255 ? -18.926 0.808 17.047 1.00 95.81 255 ALA A CA 1
ATOM 1995 C C . ALA A 1 255 ? -18.556 1.789 18.173 1.00 95.81 255 ALA A C 1
ATOM 1997 O O . ALA A 1 255 ? -18.032 1.373 19.205 1.00 95.81 255 ALA A O 1
ATOM 1998 N N . ILE A 1 256 ? -18.890 3.075 18.016 1.00 96.62 256 ILE A N 1
ATOM 1999 C CA . ILE A 1 256 ? -18.699 4.089 19.061 1.00 96.62 256 ILE A CA 1
ATOM 2000 C C . ILE A 1 256 ? -19.535 3.747 20.300 1.00 96.62 256 ILE A C 1
ATOM 2002 O O . ILE A 1 256 ? -19.008 3.770 21.408 1.00 96.62 256 ILE A O 1
ATOM 2006 N N . GLU A 1 257 ? -20.816 3.407 20.137 1.00 97.69 257 GLU A N 1
ATOM 2007 C CA . GLU A 1 257 ? -21.685 3.020 21.257 1.00 97.69 257 GLU A CA 1
ATOM 2008 C C . GLU A 1 257 ? -21.134 1.798 22.002 1.00 97.69 257 GLU A C 1
ATOM 2010 O O . GLU A 1 257 ? -21.040 1.813 23.231 1.00 97.69 257 GLU A O 1
ATOM 2015 N N . ARG A 1 258 ? -20.698 0.770 21.265 1.00 97.75 258 ARG A N 1
ATOM 2016 C CA . ARG A 1 258 ? -20.080 -0.426 21.844 1.00 97.75 258 ARG A CA 1
ATOM 2017 C C . ARG A 1 258 ? -18.793 -0.100 22.601 1.00 97.75 258 ARG A C 1
ATOM 2019 O O . ARG A 1 258 ? -18.604 -0.650 23.684 1.00 97.75 258 ARG A O 1
ATOM 2026 N N . GLY A 1 259 ? -17.932 0.760 22.057 1.00 97.25 259 GLY A N 1
ATOM 2027 C CA . GLY A 1 259 ? -16.682 1.168 22.702 1.00 97.25 259 GLY A CA 1
ATOM 2028 C C . GLY A 1 259 ? -16.901 2.012 23.963 1.00 97.25 259 GLY A C 1
ATOM 2029 O O . GLY A 1 259 ? -16.218 1.816 24.960 1.00 97.25 259 GLY A O 1
ATOM 2030 N N . LEU A 1 260 ? -17.910 2.891 23.973 1.00 97.94 260 LEU A N 1
ATOM 2031 C CA . LEU A 1 260 ? -18.280 3.682 25.158 1.00 97.94 260 LEU A CA 1
ATOM 2032 C C . LEU A 1 260 ? -18.794 2.826 26.323 1.00 97.94 260 LEU A C 1
ATOM 2034 O O . LEU A 1 260 ? -18.749 3.267 27.469 1.00 97.94 260 LEU A O 1
ATOM 2038 N N . GLY A 1 261 ? -19.324 1.639 26.022 1.00 97.25 261 GLY A N 1
ATOM 2039 C CA . GLY A 1 261 ? -19.760 0.651 27.003 1.00 97.25 261 GLY A CA 1
ATOM 2040 C C . GLY A 1 261 ? -18.761 -0.481 27.242 1.00 97.25 261 GLY A C 1
ATOM 2041 O O . GLY A 1 261 ? -19.167 -1.487 27.819 1.00 97.25 261 GLY A O 1
ATOM 2042 N N . ASP A 1 262 ? -17.517 -0.377 26.758 1.00 98.31 262 ASP A N 1
ATOM 2043 C CA . ASP A 1 262 ? -16.486 -1.391 27.013 1.00 98.31 262 ASP A CA 1
ATOM 2044 C C . ASP A 1 262 ? -16.085 -1.421 28.493 1.00 98.31 262 ASP A C 1
ATOM 2046 O O . ASP A 1 262 ? -16.263 -0.434 29.198 1.00 98.31 262 ASP A O 1
ATOM 2050 N N . ASP A 1 263 ? -15.555 -2.543 28.978 1.00 96.94 263 ASP A N 1
ATOM 2051 C CA . ASP A 1 263 ? -15.125 -2.664 30.377 1.00 96.94 263 ASP A CA 1
ATOM 2052 C C . ASP A 1 263 ? -13.760 -1.992 30.626 1.00 96.94 263 ASP A C 1
ATOM 2054 O O . ASP A 1 263 ? -13.421 -1.707 31.776 1.00 96.94 263 ASP A O 1
ATOM 2058 N N . ASP A 1 264 ? -12.988 -1.740 29.564 1.00 98.31 264 ASP A N 1
ATOM 2059 C CA . ASP A 1 264 ? -11.662 -1.126 29.625 1.00 98.31 264 ASP A CA 1
ATOM 2060 C C . ASP A 1 264 ? -11.704 0.406 29.441 1.00 98.31 264 ASP A C 1
ATOM 2062 O O . ASP A 1 264 ? -12.380 0.930 28.550 1.00 98.31 264 ASP A O 1
ATOM 2066 N N . GLU A 1 265 ? -10.977 1.139 30.292 1.00 97.75 265 GLU A N 1
ATOM 2067 C CA . GLU A 1 265 ? -10.989 2.609 30.310 1.00 97.75 265 GLU A CA 1
ATOM 2068 C C . GLU A 1 265 ? -10.335 3.232 29.064 1.00 97.75 265 GLU A C 1
ATOM 2070 O O . GLU A 1 265 ? -10.802 4.279 28.598 1.00 97.75 265 GLU A O 1
ATOM 2075 N N . ASP A 1 266 ? -9.303 2.603 28.493 1.00 97.25 266 ASP A N 1
ATOM 2076 C CA . ASP A 1 266 ? -8.602 3.121 27.312 1.00 97.25 266 ASP A CA 1
ATOM 2077 C C . ASP A 1 266 ? -9.477 2.948 26.059 1.00 97.25 266 ASP A C 1
ATOM 2079 O O . ASP A 1 266 ? -9.645 3.881 25.263 1.00 97.25 266 ASP A O 1
ATOM 2083 N N . VAL A 1 267 ? -10.178 1.812 25.952 1.00 98.00 267 VAL A N 1
ATOM 2084 C CA . VAL A 1 267 ? -11.189 1.579 24.904 1.00 98.00 267 VAL A CA 1
ATOM 2085 C C . VAL A 1 267 ? -12.333 2.599 25.004 1.00 98.00 267 VAL A C 1
ATOM 2087 O O . VAL A 1 267 ? -12.715 3.211 23.997 1.00 98.00 267 VAL A O 1
ATOM 2090 N N . GLN A 1 268 ? -12.856 2.852 26.210 1.00 98.25 268 GLN A N 1
ATOM 2091 C CA . GLN A 1 268 ? -13.877 3.886 26.431 1.00 98.25 268 GLN A CA 1
ATOM 2092 C C . GLN A 1 268 ? -13.381 5.280 26.021 1.00 98.25 268 GLN A C 1
ATOM 2094 O O . GLN A 1 268 ? -14.119 6.046 25.387 1.00 98.25 268 GLN A O 1
ATOM 2099 N N . ALA A 1 269 ? -12.135 5.621 26.361 1.00 97.44 269 ALA A N 1
ATOM 2100 C CA . ALA A 1 269 ? -11.532 6.902 26.017 1.00 97.44 269 ALA A CA 1
ATOM 2101 C C . ALA A 1 269 ? -11.381 7.069 24.497 1.00 97.44 269 ALA A C 1
ATOM 2103 O O . ALA A 1 269 ? -11.758 8.118 23.960 1.00 97.44 269 ALA A O 1
ATOM 2104 N N . ALA A 1 270 ? -10.905 6.043 23.786 1.00 96.31 270 ALA A N 1
ATOM 2105 C CA . ALA A 1 270 ? -10.805 6.052 22.327 1.00 96.31 270 ALA A CA 1
ATOM 2106 C C . ALA A 1 270 ? -12.184 6.227 21.661 1.00 96.31 270 ALA A C 1
ATOM 2108 O O . ALA A 1 270 ? -12.337 7.031 20.731 1.00 96.31 270 ALA A O 1
ATOM 2109 N N . ALA A 1 271 ? -13.217 5.556 22.186 1.00 97.25 271 ALA A N 1
ATOM 2110 C CA . ALA A 1 271 ? -14.593 5.689 21.706 1.00 97.25 271 ALA A CA 1
ATOM 2111 C C . ALA A 1 271 ? -15.154 7.099 21.934 1.00 97.25 271 ALA A C 1
ATOM 2113 O O . ALA A 1 271 ? -15.794 7.667 21.046 1.00 97.25 271 ALA A O 1
ATOM 2114 N N . ALA A 1 272 ? -14.882 7.698 23.097 1.00 97.25 272 ALA A N 1
ATOM 2115 C CA . ALA A 1 272 ? -15.283 9.068 23.404 1.00 97.25 272 ALA A CA 1
ATOM 2116 C C . ALA A 1 272 ? -14.631 10.082 22.454 1.00 97.25 272 ALA A C 1
ATOM 2118 O O . ALA A 1 272 ? -15.305 10.995 21.970 1.00 97.25 272 ALA A O 1
ATOM 2119 N N . GLN A 1 273 ? -13.350 9.899 22.125 1.00 95.25 273 GLN A N 1
ATOM 2120 C CA . GLN A 1 273 ? -12.671 10.745 21.142 1.00 95.25 273 GLN A CA 1
ATOM 2121 C C . GLN A 1 273 ? -13.273 10.586 19.738 1.00 95.25 273 GLN A C 1
ATOM 2123 O O . GLN A 1 273 ? -13.523 11.587 19.063 1.00 95.25 273 GLN A O 1
ATOM 2128 N N . ALA A 1 274 ? -13.565 9.352 19.313 1.00 93.94 274 ALA A N 1
ATOM 2129 C CA . ALA A 1 274 ? -14.217 9.094 18.028 1.00 93.94 274 ALA A CA 1
ATOM 2130 C C . ALA A 1 274 ? -15.622 9.725 17.971 1.00 93.94 274 ALA A C 1
ATOM 2132 O O . ALA A 1 274 ? -16.001 10.316 16.955 1.00 93.94 274 ALA A O 1
ATOM 2133 N N . GLN A 1 275 ? -16.376 9.665 19.075 1.00 95.75 275 GLN A N 1
ATOM 2134 C CA . GLN A 1 275 ? -17.679 10.319 19.205 1.00 95.75 275 GLN A CA 1
ATOM 2135 C C . GLN A 1 275 ? -17.574 11.839 19.055 1.00 95.75 275 GLN A C 1
ATOM 2137 O O . GLN A 1 275 ? -18.388 12.443 18.354 1.00 95.75 275 GLN A O 1
ATOM 2142 N N . GLU A 1 276 ? -16.594 12.462 19.708 1.00 94.44 276 GLU A N 1
ATOM 2143 C CA . GLU A 1 276 ? -16.391 13.910 19.638 1.00 94.44 276 GLU A CA 1
ATOM 2144 C C . GLU A 1 276 ? -16.008 14.351 18.222 1.00 94.44 276 GLU A C 1
ATOM 2146 O O . GLU A 1 276 ? -16.611 15.278 17.677 1.00 94.44 276 GLU A O 1
ATOM 2151 N N . LEU A 1 277 ? -15.084 13.632 17.575 1.00 91.25 277 LEU A N 1
ATOM 2152 C CA . LEU A 1 277 ? -14.718 13.891 16.183 1.00 91.25 277 LEU A CA 1
ATOM 2153 C C . LEU A 1 277 ? -15.943 13.799 15.267 1.00 91.25 277 LEU A C 1
ATOM 2155 O O . LEU A 1 277 ? -16.199 14.709 14.475 1.00 91.25 277 LEU A O 1
ATOM 2159 N N . ARG A 1 278 ? -16.743 12.739 15.415 1.00 89.62 278 ARG A N 1
ATOM 2160 C CA . ARG A 1 278 ? -17.964 12.546 14.630 1.00 89.62 278 ARG A CA 1
ATOM 2161 C C . ARG A 1 278 ? -18.975 13.674 14.839 1.00 89.62 278 ARG A C 1
ATOM 2163 O O . ARG A 1 278 ? -19.509 14.187 13.859 1.00 89.62 278 ARG A O 1
ATOM 2170 N N . LYS A 1 279 ? -19.204 14.104 16.084 1.00 90.50 279 LYS A N 1
ATOM 2171 C CA . LYS A 1 279 ? -20.064 15.260 16.399 1.00 90.50 279 LYS A CA 1
ATOM 2172 C C . LYS A 1 279 ? -19.546 16.546 15.760 1.00 90.50 279 LYS A C 1
ATOM 2174 O O . LYS A 1 279 ? -20.343 17.317 15.243 1.00 90.50 279 LYS A O 1
ATOM 2179 N N . SER A 1 280 ? -18.231 16.767 15.762 1.00 89.12 280 SER A N 1
ATOM 2180 C CA . SER A 1 280 ? -17.629 17.988 15.209 1.00 89.12 280 SER A CA 1
ATOM 2181 C C . SER A 1 280 ? -17.774 18.115 13.687 1.00 89.12 280 SER A C 1
ATOM 2183 O O . SER A 1 280 ? -17.815 19.228 13.168 1.00 89.12 280 SER A O 1
ATOM 2185 N N . LEU A 1 281 ? -17.858 16.985 12.975 1.00 82.69 281 LEU A N 1
ATOM 2186 C CA . LEU A 1 281 ? -17.960 16.945 11.514 1.00 82.69 281 LEU A CA 1
ATOM 2187 C C . LEU A 1 281 ? -19.405 16.859 11.004 1.00 82.69 281 LEU A C 1
ATOM 2189 O O . LEU A 1 281 ? -19.665 17.274 9.876 1.00 82.69 281 LEU A O 1
ATOM 2193 N N . LEU A 1 282 ? -20.328 16.310 11.804 1.00 74.25 282 LEU A N 1
ATOM 2194 C CA . LEU A 1 282 ? -21.731 16.081 11.424 1.00 74.25 282 LEU A CA 1
ATOM 2195 C C . LEU A 1 282 ? -22.740 16.999 12.150 1.00 74.25 282 LEU A C 1
ATOM 2197 O O . LEU A 1 282 ? -23.936 16.905 11.873 1.00 74.25 282 LEU A O 1
ATOM 2201 N N . GLY A 1 283 ? -22.279 17.823 13.099 1.00 59.00 283 GLY A N 1
ATOM 2202 C CA . GLY A 1 283 ? -23.090 18.742 13.912 1.00 59.00 283 GLY A CA 1
ATOM 2203 C C . GLY A 1 283 ? -23.405 20.080 13.256 1.00 59.00 283 GLY A C 1
ATOM 2204 O O . GLY A 1 283 ? -22.559 20.597 12.493 1.00 59.00 283 GLY A O 1
#

Secondary structure (DSSP, 8-state):
-PPPPSEEEEEEEES---HHHHHHHHHH-TT-EEEEEETTEEEEE-TTSPTT--HHHH-HHHHHHHHHHSTT-EEEEEEEETTTTEEEEEEEETTEEEEEEEEETTT-SS--TTTSHHHHHHHHHT--HHHHH-S-PSPPPHHHHHHHHHHTT---S-HHHHHHHHHHHTT---HHHHHHHHHHHT-SSHHHHHHHHHHHHHS---TTSTTPPPHHHHTT-SSHHHHHHHHHHHHHHHHH--TT-HHHHHHHHHHHHHHHT-SSHHHHHHHHHHHHHHHHHH-